Protein AF-A0A168NVK3-F1 (afdb_monomer)

InterPro domains:
  IPR006439 HAD hydrolase, subfamily IA [TIGR01509] (11-101)
  IPR006439 HAD hydrolase, subfamily IA [TIGR01549] (16-95)
  IPR023214 HAD superfamily [G3DSA:3.40.50.1000] (1-134)
  IPR025238 Protein of unknown function DUF4184 [PF13803] (146-279)
  IPR036412 HAD-like superfamily [SSF56784] (7-131)
  IPR041492 Haloacid dehalogenase-like hydrolase [PF13419] (4-101)
  IPR050155 HAD-like hydrolase superfamily [PTHR43434] (10-131)

Sequence (283 aa):
MVTMPQEIMNLLKELTLLHIKMVIITNKSRKCLDICLKNLGITDFFITTIAGDEVTQPKPDPEGIYKAIQMMNLRSDEVVFVGDSNADITAGKSANILTVGAHWFGTVQNTEFSIEPDHIFTRTEELKSFINICIYPCEKGWIDIPFTFAHPLYAAPLKLLKPKYVSLTGIILGSMAPDFEYFMALEPYQIMGHTTKGLFIQAIPLSLLLAYIFHRLIKVPLTHNLPPLFNMDKKSNGIIQDWNLSTVRSWIIFIVSVMIGFYSHVLLDGFTHKSGYVSRFFL

Organism: NCBI:txid494026

Nearest PDB structures (foldseek):
  3e58-assembly1_B  TM=9.008E-01  e=2.729E-06  Streptococcus thermophilus LMG 18311
  3d6j-assembly1_A  TM=8.999E-01  e=5.553E-06  Bacteroides fragilis NCTC 9343
  2hsz-assembly2_B  TM=8.874E-01  e=6.194E-06  Histophilus somni 129PT
  3kbb-assembly1_A  TM=8.256E-01  e=5.553E-06  Thermotoga maritima MSB8
  4ex7-assembly1_A  TM=8.462E-01  e=1.833E-04  Streptomyces sp. CM020

Solvent-accessible surface area (backb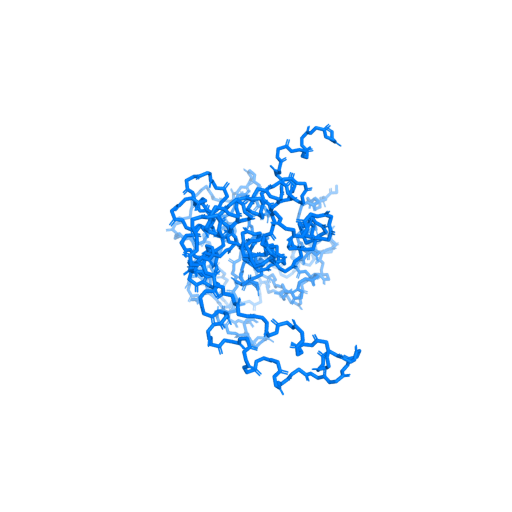one atoms only — not comparable to full-atom values): 15933 Å² total; per-residue (Å²): 130,80,71,70,59,66,70,58,57,50,48,55,52,50,41,49,74,70,70,51,88,38,69,49,77,44,72,49,43,55,72,59,49,53,53,51,32,62,66,54,71,52,55,89,66,37,84,47,74,44,33,24,77,78,43,97,49,44,65,43,42,31,56,59,56,53,52,52,35,62,76,67,72,58,55,49,90,79,43,75,42,79,34,48,42,58,38,44,39,47,11,23,54,72,58,64,29,50,24,33,35,48,46,61,50,99,80,47,84,44,97,68,60,92,57,82,45,81,40,77,30,59,42,71,68,52,52,52,54,48,50,50,41,69,79,30,77,57,47,86,52,54,74,77,51,72,64,52,75,56,43,27,65,75,52,50,59,54,34,75,77,39,60,92,69,38,32,63,70,22,22,39,36,15,20,31,33,39,64,46,47,35,72,74,66,75,37,79,67,82,91,38,37,87,38,79,64,19,41,66,72,44,27,50,56,49,34,52,52,50,50,49,46,39,69,75,64,44,47,66,60,48,50,76,68,47,63,69,62,94,51,42,43,66,56,40,63,75,63,72,58,85,88,70,75,86,43,74,65,46,44,51,29,31,52,55,17,22,52,51,14,33,52,51,28,56,52,49,49,27,70,72,39,88,85,20,83,55,49,68,76,78,108

Radius of gyration: 28.81 Å; Cα contacts (8 Å, |Δi|>4): 356; chains: 1; bounding box: 64×37×80 Å

Structure (mmCIF, N/CA/C/O backbone):
data_AF-A0A168NVK3-F1
#
_entry.id   AF-A0A168NVK3-F1
#
loop_
_atom_site.group_PDB
_atom_site.id
_atom_site.type_symbol
_atom_site.label_atom_id
_atom_site.label_alt_id
_atom_site.label_comp_id
_atom_site.label_asym_id
_atom_site.label_entity_id
_atom_site.label_seq_id
_atom_site.pdbx_PDB_ins_code
_atom_site.Cartn_x
_atom_site.Cartn_y
_atom_site.Cartn_z
_atom_site.occupancy
_atom_site.B_iso_or_equiv
_atom_site.auth_seq_id
_atom_site.auth_comp_id
_atom_site.auth_asym_id
_atom_site.auth_atom_id
_atom_site.pdbx_PDB_model_num
ATOM 1 N N . MET A 1 1 ? 30.483 -15.666 -17.042 1.00 51.41 1 MET A N 1
ATOM 2 C CA . MET A 1 1 ? 29.038 -15.780 -17.336 1.00 51.41 1 MET A CA 1
ATOM 3 C C . MET A 1 1 ? 28.376 -14.593 -16.659 1.00 51.41 1 MET A C 1
ATOM 5 O O . MET A 1 1 ? 28.629 -14.407 -15.478 1.00 51.41 1 MET A O 1
ATOM 9 N N . VAL A 1 2 ? 27.676 -13.724 -17.393 1.00 59.69 2 VAL A N 1
ATOM 10 C CA . VAL A 1 2 ? 26.993 -12.571 -16.780 1.00 59.69 2 VAL A CA 1
ATOM 11 C C . VAL A 1 2 ? 25.797 -13.124 -16.014 1.00 59.69 2 VAL A C 1
ATOM 13 O O . VAL A 1 2 ? 24.863 -13.630 -16.626 1.00 59.69 2 VAL A O 1
ATOM 16 N N . THR A 1 3 ? 25.866 -13.109 -14.689 1.00 69.38 3 THR A N 1
ATOM 17 C CA . THR A 1 3 ? 24.793 -13.584 -13.813 1.00 69.38 3 THR A CA 1
ATOM 18 C C . THR A 1 3 ? 23.936 -12.406 -13.378 1.00 69.38 3 THR A C 1
ATOM 20 O O . THR A 1 3 ? 24.470 -11.373 -12.971 1.00 69.38 3 THR A O 1
ATOM 23 N N . MET A 1 4 ? 22.614 -12.554 -13.454 1.00 80.38 4 MET A N 1
ATOM 24 C CA . MET A 1 4 ? 21.685 -11.539 -12.963 1.00 80.38 4 MET A CA 1
ATOM 25 C C . MET A 1 4 ? 21.840 -11.382 -11.441 1.00 80.38 4 MET A C 1
ATOM 27 O O . MET A 1 4 ? 21.899 -12.400 -10.744 1.00 80.38 4 MET A O 1
ATOM 31 N N . PRO A 1 5 ? 21.887 -10.150 -10.899 1.00 85.06 5 PRO A N 1
ATOM 32 C CA . PRO A 1 5 ? 21.839 -9.944 -9.459 1.00 85.06 5 PRO A CA 1
ATOM 33 C C . PRO A 1 5 ? 20.589 -10.598 -8.861 1.00 85.06 5 PRO A C 1
ATOM 35 O O . PRO A 1 5 ? 19.484 -10.447 -9.391 1.00 85.06 5 PRO A O 1
ATOM 38 N N . GLN A 1 6 ? 20.757 -11.307 -7.743 1.00 87.25 6 GLN A N 1
ATOM 39 C CA . GLN A 1 6 ? 19.670 -12.050 -7.098 1.00 87.25 6 GLN A CA 1
ATOM 40 C C . GLN A 1 6 ? 18.490 -11.143 -6.717 1.00 87.25 6 GLN A C 1
ATOM 42 O O . GLN A 1 6 ? 17.335 -11.548 -6.815 1.00 87.25 6 GLN A O 1
ATOM 47 N N . GLU A 1 7 ? 18.776 -9.900 -6.337 1.00 89.12 7 GLU A N 1
ATOM 48 C CA . GLU A 1 7 ? 17.776 -8.893 -5.975 1.00 89.12 7 GLU A CA 1
ATOM 49 C C . GLU A 1 7 ? 16.823 -8.568 -7.135 1.00 89.12 7 GLU A C 1
ATOM 51 O O . GLU A 1 7 ? 15.618 -8.446 -6.921 1.00 89.12 7 GLU A O 1
ATOM 56 N N . ILE A 1 8 ? 17.330 -8.511 -8.373 1.00 91.38 8 ILE A N 1
ATOM 57 C CA . ILE A 1 8 ? 16.511 -8.275 -9.574 1.00 91.38 8 ILE A CA 1
ATOM 58 C C . ILE A 1 8 ? 15.654 -9.496 -9.885 1.00 91.38 8 ILE A C 1
ATOM 60 O O . ILE A 1 8 ? 14.469 -9.359 -10.175 1.00 91.38 8 ILE A O 1
ATOM 64 N N . MET A 1 9 ? 16.218 -10.701 -9.770 1.00 91.69 9 MET A N 1
ATOM 65 C CA . MET A 1 9 ? 15.446 -11.934 -9.952 1.00 91.69 9 MET A CA 1
ATOM 66 C C . MET A 1 9 ? 14.300 -12.045 -8.944 1.00 91.69 9 MET A C 1
ATOM 68 O O . MET A 1 9 ? 13.201 -12.461 -9.307 1.00 91.69 9 MET A O 1
ATOM 72 N N . ASN A 1 10 ? 14.545 -11.678 -7.685 1.00 92.44 10 ASN A N 1
ATOM 73 C CA . ASN A 1 10 ? 13.515 -11.678 -6.649 1.00 92.44 10 ASN A CA 1
ATOM 74 C C . ASN A 1 10 ? 12.433 -10.636 -6.954 1.00 92.44 10 ASN A C 1
ATOM 76 O O . ASN A 1 10 ? 11.252 -10.968 -6.903 1.00 92.44 10 ASN A O 1
ATOM 80 N N . LEU A 1 11 ? 12.828 -9.422 -7.356 1.00 92.81 11 LEU A N 1
ATOM 81 C CA . LEU A 1 11 ? 11.896 -8.381 -7.786 1.00 92.81 11 LEU A CA 1
ATOM 82 C C . LEU A 1 11 ? 10.981 -8.874 -8.918 1.00 92.81 11 LEU A C 1
ATOM 84 O O . LEU A 1 11 ? 9.766 -8.816 -8.776 1.00 92.81 11 LEU A O 1
ATOM 88 N N . LEU A 1 12 ? 11.535 -9.419 -10.005 1.00 94.75 12 LEU A N 1
ATOM 89 C CA . LEU A 1 12 ? 10.739 -9.907 -11.141 1.00 94.75 12 LEU A CA 1
ATOM 90 C C . LEU A 1 12 ? 9.746 -11.007 -10.733 1.00 94.75 12 LEU A C 1
ATOM 92 O O . LEU A 1 12 ? 8.586 -10.988 -11.152 1.00 94.75 12 LEU A O 1
ATOM 96 N N . LYS A 1 13 ? 10.169 -11.948 -9.879 1.00 93.81 13 LYS A N 1
ATOM 97 C CA . LYS A 1 13 ? 9.287 -13.002 -9.350 1.00 93.81 13 LYS A CA 1
ATOM 98 C C . LYS A 1 13 ? 8.139 -12.429 -8.529 1.00 93.81 13 LYS A C 1
ATOM 100 O O . LYS A 1 13 ? 7.001 -12.840 -8.718 1.00 93.81 13 LYS A O 1
ATOM 105 N N . GLU A 1 14 ? 8.422 -11.485 -7.642 1.00 91.12 14 GLU A N 1
ATOM 106 C CA . GLU A 1 14 ? 7.404 -10.857 -6.799 1.00 91.12 14 GLU A CA 1
ATOM 107 C C . GLU A 1 14 ? 6.397 -10.053 -7.626 1.00 91.12 14 GLU A C 1
ATOM 109 O O . GLU A 1 14 ? 5.194 -10.227 -7.448 1.00 91.12 14 GLU A O 1
ATOM 114 N N . LEU A 1 15 ? 6.858 -9.252 -8.593 1.00 93.50 15 LEU A N 1
ATOM 115 C CA . LEU A 1 15 ? 5.964 -8.515 -9.496 1.00 93.50 15 LEU A CA 1
ATOM 116 C C . LEU A 1 15 ? 5.055 -9.463 -10.296 1.00 93.50 15 LEU A C 1
ATOM 118 O O . LEU A 1 15 ? 3.879 -9.170 -10.505 1.00 93.50 15 LEU A O 1
ATOM 122 N N . THR A 1 16 ? 5.574 -10.633 -10.676 1.00 92.69 16 THR A N 1
ATOM 123 C CA . THR A 1 16 ? 4.788 -11.683 -11.343 1.00 92.69 16 THR A CA 1
ATOM 124 C C . THR A 1 16 ? 3.728 -12.278 -10.420 1.00 92.69 16 THR A C 1
ATOM 126 O O . THR A 1 16 ? 2.587 -12.458 -10.838 1.00 92.69 16 THR A O 1
ATOM 129 N N . LEU A 1 17 ? 4.069 -12.552 -9.155 1.00 92.19 17 LEU A N 1
ATOM 130 C CA . LEU A 1 17 ? 3.114 -13.039 -8.150 1.00 92.19 17 LEU A CA 1
ATOM 131 C C . LEU A 1 17 ? 2.000 -12.017 -7.872 1.00 92.19 17 LEU A C 1
ATOM 133 O O . LEU A 1 17 ? 0.856 -12.401 -7.633 1.00 92.19 17 LEU A O 1
ATOM 137 N N . LEU A 1 18 ? 2.314 -10.724 -7.970 1.00 89.00 18 LEU A N 1
ATOM 138 C CA . LEU A 1 18 ? 1.352 -9.622 -7.887 1.00 89.00 18 LEU A CA 1
ATOM 139 C C . LEU A 1 18 ? 0.551 -9.406 -9.185 1.00 89.00 18 LEU A C 1
ATOM 141 O O . LEU A 1 18 ? -0.233 -8.466 -9.264 1.00 89.00 18 LEU A O 1
ATOM 145 N N . HIS A 1 19 ? 0.712 -10.271 -10.194 1.00 90.44 19 HIS A N 1
ATOM 146 C CA . HIS A 1 19 ? 0.031 -10.197 -11.493 1.00 90.44 19 HIS A CA 1
ATOM 147 C C . HIS A 1 19 ? 0.284 -8.884 -12.256 1.00 90.44 19 HIS A C 1
ATOM 149 O O . HIS A 1 19 ? -0.534 -8.452 -13.073 1.00 90.44 19 HIS A O 1
ATOM 155 N N . ILE A 1 20 ? 1.436 -8.251 -12.020 1.00 92.81 20 ILE A N 1
ATOM 156 C CA . ILE A 1 20 ? 1.823 -7.015 -12.698 1.00 92.81 20 ILE A CA 1
ATOM 157 C C . ILE A 1 20 ? 2.361 -7.353 -14.083 1.00 92.81 20 ILE A C 1
ATOM 159 O O . ILE A 1 20 ? 3.279 -8.158 -14.250 1.00 92.81 20 ILE A O 1
ATOM 163 N N . LYS A 1 21 ? 1.799 -6.693 -15.094 1.00 93.25 21 LYS A N 1
ATOM 164 C CA . LYS A 1 21 ? 2.227 -6.831 -16.484 1.00 93.25 21 LYS A CA 1
ATOM 165 C C . LYS A 1 21 ? 3.550 -6.098 -16.697 1.00 93.25 21 LYS A C 1
ATOM 167 O O . LYS A 1 21 ? 3.597 -4.876 -16.607 1.00 93.25 21 LYS A O 1
ATOM 172 N N . MET A 1 22 ? 4.615 -6.836 -17.002 1.00 95.62 22 MET A N 1
ATOM 173 C CA . MET A 1 22 ? 5.942 -6.263 -17.246 1.00 95.62 22 MET A CA 1
ATOM 174 C C . MET A 1 22 ? 6.268 -6.229 -18.742 1.00 95.62 22 MET A C 1
ATOM 176 O O . MET A 1 22 ? 6.045 -7.206 -19.461 1.00 95.62 22 MET A O 1
ATOM 180 N N . VAL A 1 23 ? 6.833 -5.107 -19.198 1.00 95.88 23 VAL A N 1
ATOM 181 C CA . VAL A 1 23 ? 7.254 -4.874 -20.588 1.00 95.88 23 VAL A CA 1
ATOM 182 C C . VAL A 1 23 ? 8.632 -4.227 -20.612 1.00 95.88 23 VAL A C 1
ATOM 184 O O . VAL A 1 23 ? 8.903 -3.314 -19.836 1.00 95.88 23 VAL A O 1
ATOM 187 N N . ILE A 1 24 ? 9.500 -4.673 -21.524 1.00 96.88 24 ILE A N 1
ATOM 188 C CA . ILE A 1 24 ? 10.789 -4.011 -21.776 1.00 96.88 24 ILE A CA 1
ATOM 189 C C . ILE A 1 24 ? 10.647 -3.051 -22.945 1.00 96.88 24 ILE A C 1
ATOM 191 O O . ILE A 1 24 ? 10.204 -3.452 -24.016 1.00 96.88 24 ILE A O 1
ATOM 195 N N . ILE A 1 25 ? 11.122 -1.819 -22.768 1.00 96.62 25 ILE A N 1
ATOM 196 C CA . ILE A 1 25 ? 11.297 -0.844 -23.848 1.00 96.62 25 ILE A CA 1
ATOM 197 C C . ILE A 1 25 ? 12.759 -0.395 -23.842 1.00 96.62 25 ILE A C 1
ATOM 199 O O . ILE A 1 25 ? 13.242 0.175 -22.860 1.00 96.62 25 ILE A O 1
ATOM 203 N N . THR A 1 26 ? 13.498 -0.651 -24.921 1.00 95.81 26 THR A N 1
ATOM 204 C CA . THR A 1 26 ? 14.946 -0.395 -24.999 1.00 95.81 26 THR A CA 1
ATOM 205 C C . THR A 1 26 ? 15.353 0.237 -26.327 1.00 95.81 26 THR A C 1
ATOM 207 O O . THR A 1 26 ? 14.722 -0.011 -27.342 1.00 95.81 26 THR A O 1
ATOM 210 N N . ASN A 1 27 ? 16.451 1.003 -26.334 1.00 95.75 27 ASN A N 1
ATOM 211 C CA . ASN A 1 27 ? 17.072 1.505 -27.569 1.00 95.75 27 ASN A CA 1
ATOM 212 C C . ASN A 1 27 ? 18.041 0.486 -28.204 1.00 95.75 27 ASN A C 1
ATOM 214 O O . ASN A 1 27 ? 18.639 0.758 -29.242 1.00 95.75 27 ASN A O 1
ATOM 218 N N . LYS A 1 28 ? 18.241 -0.683 -27.580 1.00 94.56 28 LYS A N 1
ATOM 219 C CA . LYS A 1 28 ? 19.035 -1.775 -28.163 1.00 94.56 28 LYS A CA 1
ATOM 220 C C . LYS A 1 28 ? 18.282 -2.415 -29.329 1.00 94.56 28 LYS A C 1
ATOM 222 O O . LYS A 1 28 ? 17.058 -2.468 -29.304 1.00 94.56 28 LYS A O 1
ATOM 227 N N . SER A 1 29 ? 19.017 -2.958 -30.300 1.00 96.75 29 SER A N 1
ATOM 228 C CA . SER A 1 29 ? 18.419 -3.739 -31.389 1.00 96.75 29 SER A CA 1
ATOM 229 C C . SER A 1 29 ? 17.776 -5.029 -30.880 1.00 96.75 29 SER A C 1
ATOM 231 O O . SER A 1 29 ? 18.250 -5.613 -29.895 1.00 96.75 29 SER A O 1
ATOM 233 N N . ARG A 1 30 ? 16.758 -5.525 -31.592 1.00 96.88 30 ARG A N 1
ATOM 234 C CA . ARG A 1 30 ? 16.048 -6.782 -31.304 1.00 96.88 30 ARG A CA 1
ATOM 235 C C . ARG A 1 30 ? 17.019 -7.933 -31.062 1.00 96.88 30 ARG A C 1
ATOM 237 O O . ARG A 1 30 ? 16.970 -8.593 -30.029 1.00 96.88 30 ARG A O 1
ATOM 244 N N . LYS A 1 31 ? 18.008 -8.086 -31.947 1.00 96.56 31 LYS A N 1
ATOM 245 C CA . LYS A 1 31 ? 19.048 -9.120 -31.824 1.00 96.56 31 LYS A CA 1
ATOM 246 C C . LYS A 1 31 ? 19.827 -9.029 -30.506 1.00 96.56 31 LYS A C 1
ATOM 248 O O . LYS A 1 31 ? 20.122 -10.054 -29.898 1.00 96.56 31 LYS A O 1
ATOM 253 N N . CYS A 1 32 ? 20.206 -7.823 -30.081 1.00 95.75 32 CYS A N 1
ATOM 254 C CA . CYS A 1 32 ? 20.961 -7.622 -28.843 1.00 95.75 32 CYS A CA 1
ATOM 255 C C . CYS A 1 32 ? 20.094 -7.919 -27.614 1.00 95.75 32 CYS A C 1
ATOM 257 O O . CYS A 1 32 ? 20.539 -8.605 -26.692 1.00 95.75 32 CYS A O 1
ATOM 259 N N . LEU A 1 33 ? 18.844 -7.455 -27.635 1.00 95.88 33 LEU A N 1
ATOM 260 C CA . LEU A 1 33 ? 17.871 -7.709 -26.581 1.00 95.88 33 LEU A CA 1
ATOM 261 C C . LEU A 1 33 ? 17.629 -9.212 -26.383 1.00 95.88 33 LEU A C 1
ATOM 263 O O . LEU A 1 33 ? 17.761 -9.697 -25.261 1.00 95.88 33 LEU A O 1
ATOM 267 N N . ASP A 1 34 ? 17.365 -9.958 -27.456 1.00 94.75 34 ASP A N 1
ATOM 268 C CA . ASP A 1 34 ? 17.067 -11.393 -27.378 1.00 94.75 34 ASP A CA 1
ATOM 269 C C . ASP A 1 34 ? 18.253 -12.195 -26.817 1.00 94.75 34 ASP A C 1
ATOM 271 O O . ASP A 1 34 ? 18.079 -13.089 -25.986 1.00 94.75 34 ASP A O 1
ATOM 275 N N . ILE A 1 35 ? 19.483 -11.842 -27.214 1.00 94.25 35 ILE A N 1
ATOM 276 C CA . ILE A 1 35 ? 20.704 -12.448 -26.663 1.00 94.25 35 ILE A CA 1
ATOM 277 C C . ILE A 1 35 ? 20.810 -12.167 -25.159 1.00 94.25 35 ILE A C 1
ATOM 279 O O . ILE A 1 35 ? 21.111 -13.081 -24.388 1.00 94.25 35 ILE A O 1
ATOM 283 N N . CYS A 1 36 ? 20.561 -10.927 -24.725 1.00 92.44 36 CYS A N 1
ATOM 284 C CA . CYS A 1 36 ? 20.583 -10.566 -23.309 1.00 92.44 36 CYS A CA 1
ATOM 285 C C . CYS A 1 36 ? 19.534 -11.347 -22.509 1.00 92.44 36 CYS A C 1
ATOM 287 O O . CYS A 1 36 ? 19.881 -11.957 -21.501 1.00 92.44 36 CYS A O 1
ATOM 289 N N . LEU A 1 37 ? 18.280 -11.377 -22.964 1.00 93.19 37 LEU A N 1
ATOM 290 C CA . LEU A 1 37 ? 17.186 -12.047 -22.254 1.00 93.19 37 LEU A CA 1
ATOM 291 C C . LEU A 1 37 ? 17.399 -13.554 -22.147 1.00 93.19 37 LEU A C 1
ATOM 293 O O . LEU A 1 37 ? 17.191 -14.130 -21.077 1.00 93.19 37 LEU A O 1
ATOM 297 N N . LYS A 1 38 ? 17.881 -14.182 -23.225 1.00 91.19 38 LYS A N 1
ATOM 298 C CA . LYS A 1 38 ? 18.198 -15.611 -23.242 1.00 91.19 38 LYS A CA 1
ATOM 299 C C . LYS A 1 38 ? 19.340 -15.953 -22.290 1.00 91.19 38 LYS A C 1
ATOM 301 O O . LYS A 1 38 ? 19.238 -16.926 -21.552 1.00 91.19 38 LYS A O 1
ATOM 306 N N . ASN A 1 39 ? 20.407 -15.155 -22.283 1.00 92.25 39 ASN A N 1
ATOM 307 C CA . ASN A 1 39 ? 21.558 -15.398 -21.412 1.00 92.25 39 ASN A CA 1
ATOM 308 C C . ASN A 1 39 ? 21.256 -15.126 -19.933 1.00 92.25 39 ASN A C 1
ATOM 310 O O . ASN A 1 39 ? 21.855 -15.761 -19.071 1.00 92.25 39 ASN A O 1
ATOM 314 N N . LEU A 1 40 ? 20.348 -14.190 -19.642 1.00 90.81 40 LEU A N 1
ATOM 315 C CA . LEU A 1 40 ? 19.923 -13.868 -18.278 1.00 90.81 40 LEU A CA 1
ATOM 316 C C . LEU A 1 40 ? 18.802 -14.784 -17.768 1.00 90.81 40 LEU A C 1
ATOM 318 O O . LEU A 1 40 ? 18.589 -14.849 -16.561 1.00 90.81 40 LEU A O 1
ATOM 322 N N . GLY A 1 41 ? 18.099 -15.495 -18.656 1.00 91.69 41 GLY A N 1
ATOM 323 C CA . GLY A 1 41 ? 17.017 -16.410 -18.284 1.00 91.69 41 GLY A CA 1
ATOM 324 C C . GLY A 1 41 ? 15.767 -15.703 -17.754 1.00 91.69 41 GLY A C 1
ATOM 325 O O . GLY A 1 41 ? 15.083 -16.247 -16.894 1.00 91.69 41 GLY A O 1
ATOM 326 N N . ILE A 1 42 ? 15.483 -14.486 -18.236 1.00 93.62 42 ILE A N 1
ATOM 327 C CA . ILE A 1 42 ? 14.378 -13.641 -17.737 1.00 93.62 42 ILE A CA 1
ATOM 328 C C . ILE A 1 42 ? 13.282 -13.369 -18.774 1.00 93.62 42 ILE A C 1
ATOM 330 O O . ILE A 1 42 ? 12.410 -12.539 -18.539 1.00 93.62 42 ILE A O 1
ATOM 334 N N . THR A 1 43 ? 13.329 -14.042 -19.925 1.00 92.69 43 THR A N 1
ATOM 335 C CA . THR A 1 43 ? 12.389 -13.804 -21.038 1.00 92.69 43 THR A CA 1
ATOM 336 C C . THR A 1 43 ? 10.935 -13.972 -20.592 1.00 92.69 43 THR A C 1
ATOM 338 O O . THR A 1 43 ? 10.102 -13.128 -20.903 1.00 92.69 43 THR A O 1
ATOM 341 N N . ASP A 1 44 ? 10.659 -14.998 -19.785 1.00 92.75 44 ASP A N 1
ATOM 342 C CA . ASP A 1 44 ? 9.300 -15.392 -19.393 1.00 92.75 44 ASP A CA 1
ATOM 343 C C . ASP A 1 44 ? 8.623 -14.423 -18.409 1.00 92.75 44 ASP A C 1
ATOM 345 O O . ASP A 1 44 ? 7.422 -14.526 -18.173 1.00 92.75 44 ASP A O 1
ATOM 349 N N . PHE A 1 45 ? 9.366 -13.471 -17.835 1.00 95.06 45 PHE A N 1
ATOM 350 C CA . PHE A 1 45 ? 8.787 -12.439 -16.970 1.00 95.06 45 PHE A CA 1
ATOM 351 C C . PHE A 1 45 ? 8.082 -11.335 -17.767 1.00 95.06 45 PHE A C 1
ATOM 353 O O . PHE A 1 45 ? 7.211 -10.654 -17.232 1.00 95.06 45 PHE A O 1
ATOM 360 N N . PHE A 1 46 ? 8.448 -11.126 -19.033 1.00 95.69 46 PHE A N 1
ATOM 361 C CA . PHE A 1 46 ? 7.958 -9.998 -19.820 1.00 95.69 46 PHE A CA 1
ATOM 362 C C . PHE A 1 46 ? 6.900 -10.452 -20.819 1.00 95.69 46 PHE A C 1
ATOM 364 O O . PHE A 1 46 ? 7.153 -11.296 -21.672 1.00 95.69 46 PHE A O 1
ATOM 371 N N . ILE A 1 47 ? 5.718 -9.840 -20.749 1.00 93.75 47 ILE A N 1
ATOM 372 C CA . ILE A 1 47 ? 4.593 -10.161 -21.643 1.00 93.75 47 ILE A CA 1
ATOM 373 C C . ILE A 1 47 ? 4.916 -9.764 -23.081 1.00 93.75 47 ILE A C 1
ATOM 375 O O . ILE A 1 47 ? 4.512 -10.429 -24.032 1.00 93.75 47 ILE A O 1
ATOM 379 N N . THR A 1 48 ? 5.632 -8.655 -23.241 1.00 92.44 48 THR A N 1
ATOM 380 C CA . THR A 1 48 ? 6.142 -8.207 -24.529 1.00 92.44 48 THR A CA 1
ATOM 381 C C . THR A 1 48 ? 7.404 -7.376 -24.334 1.00 92.44 48 THR A C 1
ATOM 383 O O . THR A 1 48 ? 7.732 -6.942 -23.226 1.00 92.44 48 THR A O 1
ATOM 386 N N . THR A 1 49 ? 8.137 -7.165 -25.420 1.00 96.12 49 THR A N 1
ATOM 387 C CA . THR A 1 49 ? 9.343 -6.343 -25.440 1.00 96.12 49 THR A CA 1
ATOM 388 C C . THR A 1 49 ? 9.390 -5.530 -26.728 1.00 96.12 49 THR A C 1
ATOM 390 O O . THR A 1 49 ? 9.006 -6.036 -27.779 1.00 96.12 49 THR A O 1
ATOM 393 N N . ILE A 1 50 ? 9.867 -4.291 -26.650 1.00 96.19 50 ILE A N 1
ATOM 394 C CA . ILE A 1 50 ? 9.979 -3.353 -27.770 1.00 96.19 50 ILE A CA 1
ATOM 395 C C . ILE A 1 50 ? 11.439 -2.909 -27.865 1.00 96.19 50 ILE A C 1
ATOM 397 O O . ILE A 1 50 ? 11.988 -2.313 -26.930 1.00 96.19 50 ILE A O 1
ATOM 401 N N . ALA A 1 51 ? 12.070 -3.240 -28.984 1.00 96.69 51 ALA A N 1
ATOM 402 C CA . ALA A 1 51 ? 13.445 -2.895 -29.301 1.00 96.69 51 ALA A CA 1
ATOM 403 C C . ALA A 1 51 ? 13.539 -1.571 -30.075 1.00 96.69 51 ALA A C 1
ATOM 405 O O . ALA A 1 51 ? 12.570 -1.089 -30.663 1.00 96.69 51 ALA A O 1
ATOM 406 N N . GLY A 1 52 ? 14.734 -0.981 -30.087 1.00 93.75 52 GLY A N 1
ATOM 407 C CA . GLY A 1 52 ? 14.966 0.343 -30.666 1.00 93.75 52 GLY A CA 1
ATOM 408 C C . GLY A 1 52 ? 14.847 0.373 -32.189 1.00 93.75 52 GLY A C 1
ATOM 409 O O . GLY A 1 52 ? 14.550 1.416 -32.752 1.00 93.75 52 GLY A O 1
ATOM 410 N N . ASP A 1 53 ? 15.050 -0.767 -32.848 1.00 94.81 53 ASP A N 1
ATOM 411 C CA . ASP A 1 53 ? 14.896 -0.961 -34.294 1.00 94.81 53 ASP A CA 1
ATOM 412 C C . ASP A 1 53 ? 13.467 -1.359 -34.713 1.00 94.81 53 ASP A C 1
ATOM 414 O O . ASP A 1 53 ? 13.208 -1.569 -35.896 1.00 94.81 53 ASP A O 1
ATOM 418 N N . GLU A 1 54 ? 12.526 -1.430 -33.766 1.00 93.38 54 GLU A N 1
ATOM 419 C CA . GLU A 1 54 ? 11.098 -1.705 -34.007 1.00 93.38 54 GLU A CA 1
ATOM 420 C C . GLU A 1 54 ? 10.218 -0.448 -33.881 1.00 93.38 54 GLU A C 1
ATOM 422 O O . GLU A 1 54 ? 8.986 -0.502 -34.004 1.00 93.38 54 GLU A O 1
ATOM 427 N N . VAL A 1 55 ? 10.845 0.698 -33.616 1.00 94.81 55 VAL A N 1
ATOM 428 C CA . VAL A 1 55 ? 10.212 2.014 -33.502 1.00 94.81 55 VAL A CA 1
ATOM 429 C C . VAL A 1 55 ? 10.807 2.975 -34.519 1.00 94.81 55 VAL A C 1
ATOM 431 O O . VAL A 1 55 ? 11.964 2.845 -34.912 1.00 94.81 55 VAL A O 1
ATOM 434 N N . THR A 1 56 ? 9.998 3.933 -34.965 1.00 95.88 56 THR A N 1
ATOM 435 C CA . THR A 1 56 ? 10.470 4.987 -35.871 1.00 95.88 56 THR A CA 1
ATOM 436 C C . THR A 1 56 ? 11.305 5.997 -35.093 1.00 95.88 56 THR A C 1
ATOM 438 O O . THR A 1 56 ? 12.352 6.428 -35.570 1.00 95.88 56 THR A O 1
ATOM 441 N N . GLN A 1 57 ? 10.858 6.331 -33.882 1.00 95.44 57 GLN A N 1
ATOM 442 C CA . GLN A 1 57 ? 11.523 7.224 -32.950 1.00 95.44 57 GLN A CA 1
ATOM 443 C C . GLN A 1 57 ? 11.841 6.474 -31.644 1.00 95.44 57 GLN A C 1
ATOM 445 O O . GLN A 1 57 ? 10.936 6.132 -30.879 1.00 95.44 57 GLN A O 1
ATOM 450 N N . PRO A 1 58 ? 13.120 6.165 -31.370 1.00 95.12 58 PRO A N 1
ATOM 451 C CA . PRO A 1 58 ? 13.524 5.566 -30.103 1.00 95.12 58 PRO A CA 1
ATOM 452 C C . PRO A 1 58 ? 13.474 6.583 -28.953 1.00 95.12 58 PRO A C 1
ATOM 454 O O . PRO A 1 58 ? 13.384 7.795 -29.168 1.00 95.12 58 PRO A O 1
ATOM 457 N N . LYS A 1 59 ? 13.607 6.098 -27.707 1.00 95.75 59 LYS A N 1
ATOM 458 C CA . LYS A 1 59 ? 13.675 6.969 -26.519 1.00 95.75 59 LYS A CA 1
ATOM 459 C C . LYS A 1 59 ? 14.772 8.023 -26.731 1.00 95.75 59 LYS A C 1
ATOM 461 O O . LYS A 1 59 ? 15.874 7.641 -27.144 1.00 95.75 59 LYS A O 1
ATOM 466 N N . PRO A 1 60 ? 14.526 9.315 -26.450 1.00 94.56 60 PRO A N 1
ATOM 467 C CA . PRO A 1 60 ? 13.524 9.862 -25.526 1.00 94.56 60 PRO A CA 1
ATOM 468 C C . PRO A 1 60 ? 12.090 10.013 -26.058 1.00 94.56 60 PRO A C 1
ATOM 470 O O . PRO A 1 60 ? 11.240 10.498 -25.319 1.00 94.56 60 PRO A O 1
ATOM 473 N N . ASP A 1 61 ? 11.799 9.627 -27.300 1.00 97.00 61 ASP A N 1
ATOM 474 C CA . ASP A 1 61 ? 10.430 9.668 -27.818 1.00 97.00 61 ASP A CA 1
ATOM 475 C C . ASP A 1 61 ? 9.515 8.626 -27.121 1.00 97.00 61 ASP A C 1
ATOM 477 O O . ASP A 1 61 ? 9.963 7.506 -26.834 1.00 97.00 61 ASP A O 1
ATOM 481 N N . PRO A 1 62 ? 8.243 8.964 -26.818 1.00 96.44 62 PRO A N 1
ATOM 482 C CA . PRO A 1 62 ? 7.295 8.057 -26.170 1.00 96.44 62 PRO A CA 1
ATOM 483 C C . PRO A 1 62 ? 6.708 6.962 -27.085 1.00 96.44 62 PRO A C 1
ATOM 485 O O . PRO A 1 62 ? 5.911 6.161 -26.592 1.00 96.44 62 PRO A O 1
ATOM 488 N N . GLU A 1 63 ? 7.069 6.868 -28.375 1.00 96.44 63 GLU A N 1
ATOM 489 C CA . GLU A 1 63 ? 6.494 5.903 -29.336 1.00 96.44 63 GLU A CA 1
ATOM 490 C C . GLU A 1 63 ? 6.438 4.469 -28.784 1.00 96.44 63 GLU A C 1
ATOM 492 O O . GLU A 1 63 ? 5.401 3.803 -28.862 1.00 96.44 63 GLU A O 1
ATOM 497 N N . GLY A 1 64 ? 7.535 3.990 -28.188 1.00 95.50 64 GLY A N 1
ATOM 498 C CA . GLY A 1 64 ? 7.591 2.650 -27.599 1.00 95.50 64 GLY A CA 1
ATOM 499 C C . GLY A 1 64 ? 6.595 2.459 -26.449 1.00 95.50 64 GLY A C 1
ATOM 500 O O . GLY A 1 64 ? 5.975 1.403 -26.334 1.00 95.50 64 GLY A O 1
ATOM 501 N N . ILE A 1 65 ? 6.390 3.491 -25.627 1.00 96.12 65 ILE A N 1
ATOM 502 C CA . ILE A 1 65 ? 5.440 3.466 -24.507 1.00 96.12 65 ILE A CA 1
ATOM 503 C C . ILE A 1 65 ? 4.009 3.410 -25.042 1.00 96.12 65 ILE A C 1
ATOM 505 O O . ILE A 1 65 ? 3.234 2.557 -24.612 1.00 96.12 65 ILE A O 1
ATOM 509 N N . TYR A 1 66 ? 3.665 4.244 -26.026 1.00 94.81 66 TYR A N 1
ATOM 510 C CA . TYR A 1 66 ? 2.332 4.223 -26.633 1.00 94.81 66 TYR A CA 1
ATOM 511 C C . TYR A 1 66 ? 2.013 2.884 -27.296 1.00 94.81 66 TYR A C 1
ATOM 513 O O . TYR A 1 66 ? 0.914 2.362 -27.106 1.00 94.81 66 TYR A O 1
ATOM 521 N N . LYS A 1 67 ? 2.982 2.280 -27.998 1.00 94.00 67 LYS A N 1
ATOM 522 C CA . LYS A 1 67 ? 2.838 0.923 -28.546 1.00 94.00 67 LYS A CA 1
ATOM 523 C C . LYS A 1 67 ? 2.520 -0.094 -27.449 1.00 94.00 67 LYS A C 1
ATOM 525 O O . LYS A 1 67 ? 1.579 -0.869 -27.602 1.00 94.00 67 LYS A O 1
ATOM 530 N N . ALA A 1 68 ? 3.246 -0.069 -26.330 1.00 94.06 68 ALA A N 1
ATOM 531 C CA . ALA A 1 68 ? 3.001 -0.977 -25.210 1.00 94.06 68 ALA A CA 1
ATOM 532 C C . ALA A 1 68 ? 1.610 -0.775 -24.581 1.00 94.06 68 ALA A C 1
ATOM 534 O O . ALA A 1 68 ? 0.888 -1.750 -24.368 1.00 94.06 68 ALA A O 1
ATOM 535 N N . ILE A 1 69 ? 1.212 0.478 -24.333 1.00 92.75 69 ILE A N 1
ATOM 536 C CA . ILE A 1 69 ? -0.106 0.834 -23.783 1.00 92.75 69 ILE A CA 1
ATOM 537 C C . ILE A 1 69 ? -1.227 0.342 -24.706 1.00 92.75 69 ILE A C 1
ATOM 539 O O . ILE A 1 69 ? -2.166 -0.306 -24.242 1.00 92.75 69 ILE A O 1
ATOM 543 N N . GLN A 1 70 ? -1.102 0.583 -26.014 1.00 91.69 70 GLN A N 1
ATOM 544 C CA . GLN A 1 70 ? -2.087 0.168 -27.010 1.00 91.69 70 GLN A CA 1
ATOM 545 C C . GLN A 1 70 ? -2.183 -1.359 -27.126 1.00 91.69 70 GLN A C 1
ATOM 547 O O . GLN A 1 70 ? -3.286 -1.900 -27.137 1.00 91.69 70 GLN A O 1
ATOM 552 N N . MET A 1 71 ? -1.049 -2.067 -27.175 1.00 89.31 71 MET A N 1
ATOM 553 C CA . MET A 1 71 ? -1.019 -3.536 -27.243 1.00 89.31 71 MET A CA 1
ATOM 554 C C . MET A 1 71 ? -1.677 -4.192 -26.026 1.00 89.31 71 MET A C 1
ATOM 556 O O . MET A 1 71 ? -2.278 -5.257 -26.150 1.00 89.31 71 MET A O 1
ATOM 560 N N . MET A 1 72 ? -1.549 -3.575 -24.850 1.00 88.00 72 MET A N 1
ATOM 561 C CA . MET A 1 72 ? -2.080 -4.110 -23.595 1.00 88.00 72 MET A CA 1
ATOM 562 C C . MET A 1 72 ? -3.459 -3.559 -23.217 1.00 88.00 72 MET A C 1
ATOM 564 O O . MET A 1 72 ? -4.026 -4.030 -22.229 1.00 88.00 72 MET A O 1
ATOM 568 N N . ASN A 1 73 ? -3.991 -2.606 -23.992 1.00 89.44 73 ASN A N 1
ATOM 569 C CA . ASN A 1 73 ? -5.240 -1.893 -23.724 1.00 89.44 73 ASN A CA 1
ATOM 570 C C . ASN A 1 73 ? -5.293 -1.312 -22.295 1.00 89.44 73 ASN A C 1
ATOM 572 O O . ASN A 1 73 ? -6.242 -1.561 -21.552 1.00 89.44 73 ASN A O 1
ATOM 576 N N . LEU A 1 74 ? -4.233 -0.599 -21.903 1.00 89.44 74 LEU A N 1
ATOM 577 C CA . LEU A 1 74 ? -4.092 0.030 -20.582 1.00 89.44 74 LEU A CA 1
ATOM 578 C C . LEU A 1 74 ? -4.373 1.533 -20.643 1.00 89.44 74 LEU A C 1
ATOM 580 O O . LEU A 1 74 ? -4.328 2.145 -21.711 1.00 89.44 74 LEU A O 1
ATOM 584 N N . ARG A 1 75 ? -4.618 2.142 -19.483 1.00 85.81 75 ARG A N 1
ATOM 585 C CA . ARG A 1 75 ? -4.678 3.602 -19.332 1.00 85.81 75 ARG A CA 1
ATOM 586 C C . ARG A 1 75 ? -3.342 4.148 -18.837 1.00 85.81 75 ARG A C 1
ATOM 588 O O . ARG A 1 75 ? -2.618 3.469 -18.119 1.00 85.81 75 ARG A O 1
ATOM 595 N N . SER A 1 76 ? -3.022 5.392 -19.188 1.00 82.75 76 SER A N 1
ATOM 596 C CA . SER A 1 76 ? -1.770 6.047 -18.777 1.00 82.75 76 SER A CA 1
ATOM 597 C C . SER A 1 76 ? -1.557 6.080 -17.257 1.00 82.75 76 SER A C 1
ATOM 599 O O . SER A 1 76 ? -0.423 5.983 -16.802 1.00 82.75 76 SER A O 1
ATOM 601 N N . ASP A 1 77 ? -2.626 6.172 -16.464 1.00 85.00 77 ASP A N 1
ATOM 602 C CA . ASP A 1 77 ? -2.561 6.198 -14.997 1.00 85.00 77 ASP A CA 1
ATOM 60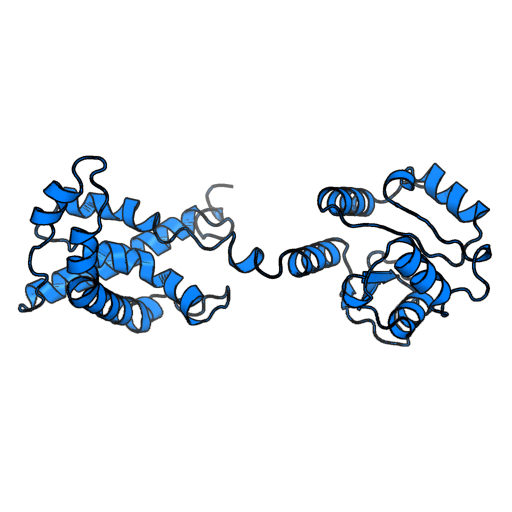3 C C . ASP A 1 77 ? -2.427 4.808 -14.348 1.00 85.00 77 ASP A C 1
ATOM 605 O O . ASP A 1 77 ? -2.244 4.705 -13.139 1.00 85.00 77 ASP A O 1
ATOM 609 N N . GLU A 1 78 ? -2.472 3.739 -15.142 1.00 87.88 78 GLU A N 1
ATOM 610 C CA . GLU A 1 78 ? -2.229 2.356 -14.705 1.00 87.88 78 GLU A CA 1
ATOM 611 C C . GLU A 1 78 ? -0.792 1.904 -15.009 1.00 87.88 78 GLU A C 1
ATOM 613 O O . GLU A 1 78 ? -0.436 0.743 -14.798 1.00 87.88 78 GLU A O 1
ATOM 618 N N . VAL A 1 79 ? 0.036 2.803 -15.550 1.00 93.12 79 VAL A N 1
ATOM 619 C CA . VAL A 1 79 ? 1.354 2.481 -16.095 1.00 93.12 79 VAL A CA 1
ATOM 620 C C . VAL A 1 79 ? 2.428 3.280 -15.376 1.00 93.12 79 VAL A C 1
ATOM 622 O O . VAL A 1 79 ? 2.342 4.498 -15.227 1.00 93.12 79 VAL A O 1
ATOM 625 N N . VAL A 1 80 ? 3.485 2.575 -14.977 1.00 95.12 80 VAL A N 1
ATOM 626 C CA . VAL A 1 80 ? 4.709 3.170 -14.444 1.00 95.12 80 VAL A CA 1
ATOM 627 C C . VAL A 1 80 ? 5.878 2.849 -15.368 1.00 95.12 80 VAL A C 1
ATOM 629 O O . VAL A 1 80 ? 6.035 1.710 -15.814 1.00 95.12 80 VAL A O 1
ATOM 632 N N . PHE A 1 81 ? 6.707 3.848 -15.659 1.00 96.50 81 PHE A N 1
ATOM 633 C CA . PHE A 1 81 ? 7.933 3.680 -16.429 1.00 96.50 81 PHE A CA 1
ATOM 634 C C . PHE A 1 81 ? 9.148 3.727 -15.509 1.00 96.50 81 PHE A C 1
ATOM 636 O O . PHE A 1 81 ? 9.382 4.734 -14.844 1.00 96.50 81 PHE A O 1
ATOM 643 N N . VAL A 1 82 ? 9.925 2.646 -15.482 1.00 96.00 82 VAL A N 1
ATOM 644 C CA . VAL A 1 82 ? 11.122 2.519 -14.639 1.00 96.00 82 VAL A CA 1
ATOM 645 C C . VAL A 1 82 ? 12.361 2.516 -15.531 1.00 96.00 82 VAL A C 1
ATOM 647 O O . VAL A 1 82 ? 12.472 1.670 -16.419 1.00 96.00 82 VAL A O 1
ATOM 650 N N . GLY A 1 83 ? 13.300 3.432 -15.293 1.00 93.00 83 GLY A N 1
ATOM 651 C CA . GLY A 1 83 ? 14.542 3.515 -16.065 1.00 93.00 83 GLY A CA 1
ATOM 652 C C . GLY A 1 83 ? 15.644 4.299 -15.359 1.00 93.00 83 GLY A C 1
ATOM 653 O O . GLY A 1 83 ? 15.400 4.983 -14.370 1.00 93.00 83 GLY A O 1
ATOM 654 N N . ASP A 1 84 ? 16.874 4.168 -15.846 1.00 91.12 84 ASP A N 1
ATOM 655 C CA . ASP A 1 84 ? 18.083 4.740 -15.238 1.00 91.12 84 ASP A CA 1
ATOM 656 C C . ASP A 1 84 ? 18.685 5.899 -16.050 1.00 91.12 84 ASP A C 1
ATOM 658 O O . ASP A 1 84 ? 19.660 6.517 -15.626 1.00 91.12 84 ASP A O 1
ATOM 662 N N . SER A 1 85 ? 18.124 6.213 -17.222 1.00 91.19 85 SER A N 1
ATOM 663 C CA . SER A 1 85 ? 18.658 7.238 -18.119 1.00 91.19 85 SER A CA 1
ATOM 664 C C . SER A 1 85 ? 17.717 8.432 -18.313 1.00 91.19 85 SER A C 1
ATOM 666 O O . SER A 1 85 ? 16.499 8.341 -18.165 1.00 91.19 85 SER A O 1
ATOM 668 N N . ASN A 1 86 ? 18.279 9.563 -18.752 1.00 91.81 86 ASN A N 1
ATOM 669 C CA . ASN A 1 86 ? 17.497 10.740 -19.150 1.00 91.81 86 ASN A CA 1
ATOM 670 C C . ASN A 1 86 ? 16.521 10.444 -20.292 1.00 91.81 86 ASN A C 1
ATOM 672 O O . ASN A 1 86 ? 15.442 11.035 -20.350 1.00 91.81 86 ASN A O 1
ATOM 676 N N . ALA A 1 87 ? 16.882 9.514 -21.182 1.00 93.25 87 ALA A N 1
ATOM 677 C CA . ALA A 1 87 ? 16.008 9.098 -22.267 1.00 93.25 87 ALA A CA 1
ATOM 678 C C . ALA A 1 87 ? 14.759 8.385 -21.731 1.00 93.25 87 ALA A C 1
ATOM 680 O O . ALA A 1 87 ? 13.671 8.588 -22.262 1.00 93.25 87 ALA A O 1
ATOM 681 N N . ASP A 1 88 ? 14.898 7.603 -20.657 1.00 94.88 88 ASP A N 1
ATOM 682 C CA . ASP A 1 88 ? 13.776 6.909 -20.028 1.00 94.88 88 ASP A CA 1
ATOM 683 C C . ASP A 1 88 ? 12.791 7.883 -19.395 1.00 94.88 88 ASP A C 1
ATOM 685 O O . ASP A 1 88 ? 11.590 7.823 -19.659 1.00 94.88 88 ASP A O 1
ATOM 689 N N . ILE A 1 89 ? 13.310 8.808 -18.587 1.00 95.50 89 ILE A N 1
ATOM 690 C CA . ILE A 1 89 ? 12.466 9.747 -17.851 1.00 95.50 89 ILE A CA 1
ATOM 691 C C . ILE A 1 89 ? 11.782 10.721 -18.809 1.00 95.50 89 ILE A C 1
ATOM 693 O O . ILE A 1 89 ? 10.581 10.956 -18.682 1.00 95.50 89 ILE A O 1
ATOM 697 N N . THR A 1 90 ? 12.498 11.216 -19.823 1.00 95.31 90 THR A N 1
ATOM 698 C CA . THR A 1 90 ? 11.909 12.086 -20.854 1.00 95.31 90 THR A CA 1
ATOM 699 C C . THR A 1 90 ? 10.797 11.377 -21.626 1.00 95.31 90 THR A C 1
ATOM 701 O O . THR A 1 90 ? 9.739 11.971 -21.840 1.00 95.31 90 THR A O 1
ATOM 704 N N . ALA A 1 91 ? 10.989 10.105 -21.995 1.00 96.00 91 ALA A N 1
ATOM 705 C 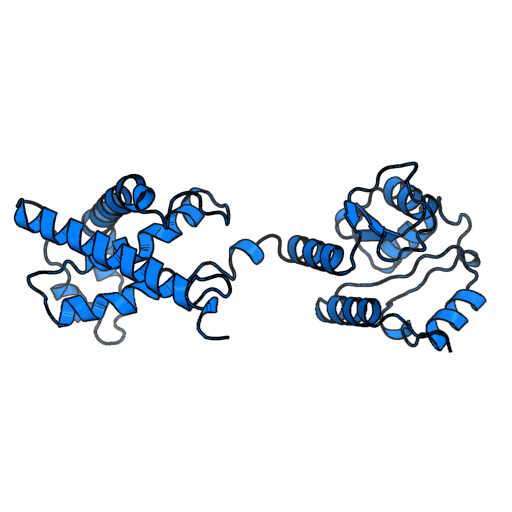CA . ALA A 1 91 ? 9.967 9.329 -22.695 1.00 96.00 91 ALA A CA 1
ATOM 706 C C . ALA A 1 91 ? 8.717 9.128 -21.828 1.00 96.00 91 ALA A C 1
ATOM 708 O O . ALA A 1 91 ? 7.604 9.391 -22.282 1.00 96.00 91 ALA A O 1
ATOM 709 N N . GLY A 1 92 ? 8.888 8.733 -20.563 1.00 95.81 92 GLY A N 1
ATOM 710 C CA . GLY A 1 92 ? 7.772 8.547 -19.633 1.00 95.81 92 GLY A CA 1
ATOM 711 C C . GLY A 1 92 ? 6.994 9.839 -19.360 1.00 95.81 92 GLY A C 1
ATOM 712 O O . GLY A 1 92 ? 5.766 9.849 -19.434 1.00 95.81 92 GLY A O 1
ATOM 713 N N . LYS A 1 93 ? 7.696 10.961 -19.149 1.00 93.69 93 LYS A N 1
ATOM 714 C CA . LYS A 1 93 ? 7.061 12.277 -18.976 1.00 93.69 93 LYS A CA 1
ATOM 715 C C . LYS A 1 93 ? 6.308 12.716 -20.232 1.00 93.69 93 LYS A C 1
ATOM 717 O O . LYS A 1 93 ? 5.179 13.185 -20.127 1.00 93.69 93 LYS A O 1
ATOM 722 N N . SER A 1 94 ? 6.885 12.505 -21.416 1.00 93.62 94 SER A N 1
ATOM 723 C CA . SER A 1 94 ? 6.232 12.822 -22.696 1.00 93.62 94 SER A CA 1
ATOM 724 C C . SER A 1 94 ? 4.987 11.962 -22.943 1.00 93.62 94 SER A C 1
ATOM 726 O O . SER A 1 94 ? 4.019 12.428 -23.536 1.00 93.62 94 SER A O 1
ATOM 728 N N . ALA A 1 95 ? 4.978 10.726 -22.435 1.00 93.06 95 ALA A N 1
ATOM 729 C CA . ALA A 1 95 ? 3.819 9.839 -22.463 1.00 93.06 95 ALA A CA 1
ATOM 730 C C . ALA A 1 95 ? 2.749 10.167 -21.399 1.00 93.06 95 ALA A C 1
ATOM 732 O O . ALA A 1 95 ? 1.688 9.540 -21.407 1.00 93.06 95 ALA A O 1
ATOM 733 N N . ASN A 1 96 ? 3.001 11.142 -20.515 1.00 93.31 96 ASN A N 1
ATOM 734 C CA . ASN A 1 96 ? 2.147 11.506 -19.381 1.00 93.31 96 ASN A CA 1
ATOM 735 C C . ASN A 1 96 ? 1.820 10.308 -18.469 1.00 93.31 96 ASN A C 1
ATOM 737 O O . ASN A 1 96 ? 0.664 10.084 -18.103 1.00 93.31 96 ASN A O 1
ATOM 741 N N . ILE A 1 97 ? 2.845 9.516 -18.146 1.00 94.62 97 ILE A N 1
ATOM 742 C CA . ILE A 1 97 ? 2.763 8.390 -17.208 1.00 94.62 97 ILE A CA 1
ATOM 743 C C . ILE A 1 97 ? 3.707 8.609 -16.028 1.00 94.62 97 ILE A C 1
ATOM 745 O O . ILE A 1 97 ? 4.649 9.399 -16.112 1.00 94.62 97 ILE A O 1
ATOM 749 N N . LEU A 1 98 ? 3.465 7.883 -14.938 1.00 94.44 98 LEU A N 1
ATOM 750 C CA . LEU A 1 98 ? 4.302 7.946 -13.747 1.00 94.44 98 LEU A CA 1
ATOM 751 C C . LEU A 1 98 ? 5.721 7.450 -14.066 1.00 94.44 98 LEU A C 1
ATOM 753 O O . LEU A 1 98 ? 5.884 6.366 -14.634 1.00 94.44 98 LEU A O 1
ATOM 757 N N . THR A 1 99 ? 6.751 8.201 -13.674 1.00 96.00 99 THR A N 1
ATOM 758 C CA . THR A 1 99 ? 8.151 7.830 -13.922 1.00 96.00 99 THR A CA 1
ATOM 759 C C . THR A 1 99 ? 8.941 7.560 -12.649 1.00 96.00 99 THR A C 1
ATOM 761 O O . THR A 1 99 ?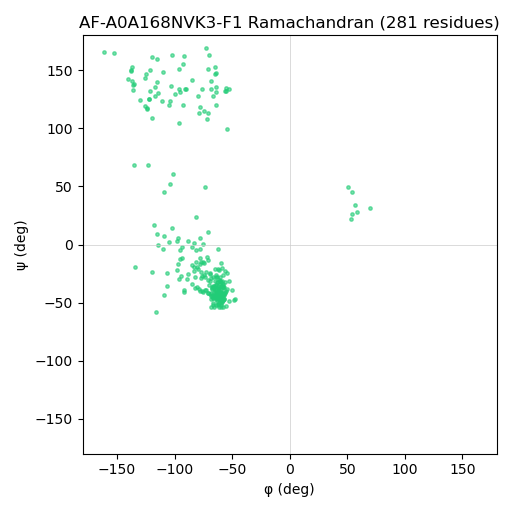 8.838 8.265 -11.647 1.00 96.00 99 THR A O 1
ATOM 764 N N . VAL A 1 100 ? 9.781 6.529 -12.706 1.00 96.00 100 VAL A N 1
ATOM 765 C CA . VAL A 1 100 ? 10.666 6.121 -11.617 1.00 96.00 100 VAL A CA 1
ATOM 766 C C . VAL A 1 100 ? 12.101 6.048 -12.127 1.00 96.00 100 VAL A C 1
ATOM 768 O O . VAL A 1 100 ? 12.421 5.241 -13.002 1.00 96.00 100 VAL A O 1
ATOM 771 N N . GLY A 1 101 ? 12.974 6.861 -11.536 1.00 93.88 101 GLY A N 1
ATOM 772 C CA . GLY A 1 101 ? 14.421 6.790 -11.712 1.00 93.88 101 GLY A CA 1
ATOM 773 C C . GLY A 1 101 ? 15.023 5.652 -10.888 1.00 93.88 101 GLY A C 1
ATOM 774 O O . GLY A 1 101 ? 14.930 5.654 -9.660 1.00 93.88 101 GLY A O 1
ATOM 775 N N . ALA A 1 102 ? 15.648 4.676 -11.545 1.00 91.81 102 ALA A N 1
ATOM 776 C CA . ALA A 1 102 ? 16.269 3.523 -10.896 1.00 91.81 102 ALA A CA 1
ATOM 777 C C . ALA A 1 102 ? 17.775 3.741 -10.681 1.00 91.81 102 ALA A C 1
ATOM 779 O O . ALA A 1 102 ? 18.576 3.609 -11.602 1.00 91.81 102 ALA A O 1
ATOM 780 N N . HIS A 1 103 ? 18.174 4.022 -9.440 1.00 88.94 103 HIS A N 1
ATOM 781 C CA . HIS A 1 103 ? 19.567 4.194 -9.006 1.00 88.94 103 HIS A CA 1
ATOM 782 C C . HIS A 1 103 ? 20.029 3.013 -8.133 1.00 88.94 103 HIS A C 1
ATOM 784 O O . HIS A 1 103 ? 20.613 3.198 -7.069 1.00 88.94 103 HIS A O 1
ATOM 790 N N . TRP A 1 104 ? 19.723 1.780 -8.547 1.00 84.06 104 TRP A N 1
ATOM 791 C CA . TRP A 1 104 ? 19.931 0.583 -7.714 1.00 84.06 104 TRP A CA 1
ATOM 792 C C . TRP A 1 104 ? 21.379 0.115 -7.606 1.00 84.06 104 TRP A C 1
ATOM 794 O O . TRP A 1 104 ? 21.754 -0.534 -6.633 1.00 84.06 104 TRP A O 1
ATOM 804 N N . PHE A 1 105 ? 22.194 0.413 -8.613 1.00 76.06 105 PHE A N 1
ATOM 805 C CA . PHE A 1 105 ? 23.572 -0.054 -8.692 1.00 76.06 105 PHE A CA 1
ATOM 806 C C . PHE A 1 105 ? 24.508 1.136 -8.849 1.00 76.06 105 PHE A C 1
ATOM 808 O O . PHE A 1 105 ? 24.177 2.093 -9.535 1.00 76.06 105 PHE A O 1
ATOM 815 N N . GLY A 1 106 ? 25.716 1.059 -8.282 1.00 58.72 106 GLY A N 1
ATOM 816 C CA . GLY A 1 106 ? 26.716 2.138 -8.363 1.00 58.72 106 GLY A CA 1
ATOM 817 C C . GLY A 1 106 ? 27.207 2.474 -9.782 1.00 58.72 106 GLY A C 1
ATOM 818 O O . GLY A 1 106 ? 27.985 3.404 -9.953 1.00 58.72 106 GLY A O 1
ATOM 819 N N . THR A 1 107 ? 26.755 1.731 -10.796 1.00 58.09 107 THR A N 1
ATOM 820 C CA . THR A 1 107 ? 26.926 2.028 -12.226 1.00 58.09 107 THR A CA 1
ATOM 821 C C . THR A 1 107 ? 25.635 2.625 -12.785 1.00 58.09 107 THR A C 1
ATOM 823 O O . THR A 1 107 ? 24.999 2.053 -13.664 1.00 58.09 107 THR A O 1
ATOM 826 N N . VAL A 1 108 ? 25.209 3.765 -12.240 1.00 57.69 108 VAL A N 1
ATOM 827 C CA . VAL A 1 108 ? 24.087 4.518 -12.812 1.00 57.69 108 VAL A CA 1
ATOM 828 C C . VAL A 1 108 ? 24.586 5.249 -14.058 1.00 57.69 108 VAL A C 1
ATO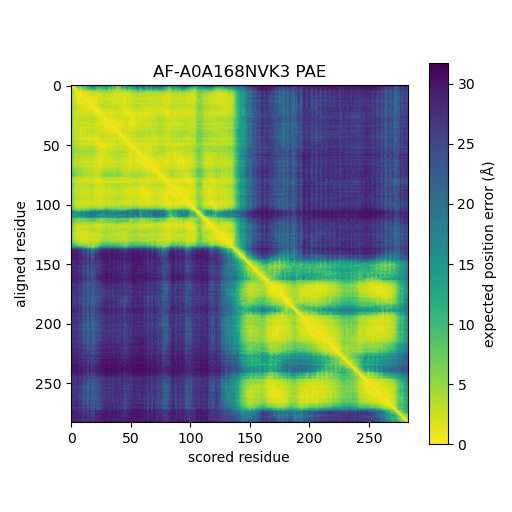M 830 O O . VAL A 1 108 ? 25.658 5.855 -14.018 1.00 57.69 108 VAL A O 1
ATOM 833 N N . GLN A 1 109 ? 23.839 5.196 -15.166 1.00 56.28 109 GLN A N 1
ATOM 834 C CA . GLN A 1 109 ? 24.224 5.891 -16.401 1.00 56.28 109 GLN A CA 1
ATOM 835 C C . GLN A 1 109 ? 24.324 7.411 -16.216 1.00 56.28 109 GLN A C 1
ATOM 837 O O . GLN A 1 109 ? 25.169 8.031 -16.855 1.00 56.28 109 GLN A O 1
ATOM 842 N N . ASN A 1 110 ? 23.517 7.999 -15.325 1.00 59.84 110 ASN A N 1
ATOM 843 C CA . ASN A 1 110 ? 23.620 9.400 -14.923 1.00 59.84 110 ASN A CA 1
ATOM 844 C C . ASN A 1 110 ? 23.475 9.532 -13.404 1.00 59.84 110 ASN A C 1
ATOM 846 O O . ASN A 1 110 ? 22.596 8.922 -12.810 1.00 59.84 110 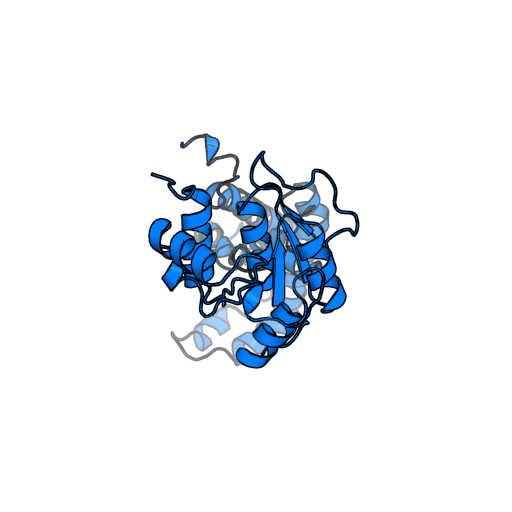ASN A O 1
ATOM 850 N N . THR A 1 111 ? 24.297 10.366 -12.772 1.00 62.25 111 THR A N 1
ATOM 851 C CA . THR A 1 111 ? 24.127 10.724 -11.353 1.00 62.25 111 THR A CA 1
ATOM 852 C C . THR A 1 111 ? 22.938 11.657 -11.122 1.00 62.25 111 THR A C 1
ATOM 854 O O . THR A 1 111 ? 22.391 11.682 -10.024 1.00 62.25 111 THR A O 1
ATOM 857 N N . GLU A 1 112 ? 22.530 12.399 -12.155 1.00 75.19 112 GLU A N 1
ATOM 858 C CA . GLU A 1 112 ? 21.441 13.375 -12.120 1.00 75.19 112 GLU A CA 1
ATOM 859 C C . GLU A 1 112 ? 20.562 13.252 -13.369 1.00 75.19 112 GLU A C 1
ATOM 861 O O . GLU A 1 112 ? 21.061 13.061 -14.485 1.00 75.19 112 GLU A O 1
ATOM 866 N N . PHE A 1 113 ? 19.249 13.393 -13.184 1.00 83.19 113 PHE A N 1
ATOM 867 C CA . PHE A 1 113 ? 18.307 13.464 -14.294 1.00 83.19 113 PHE A CA 1
ATOM 868 C C . PHE A 1 113 ? 18.104 14.920 -14.733 1.00 83.19 113 PHE A C 1
ATOM 870 O O . PHE A 1 113 ? 17.871 15.794 -13.906 1.00 83.19 113 PHE A O 1
ATOM 877 N N . SER A 1 114 ? 18.149 15.189 -16.039 1.00 85.75 114 SER A N 1
ATOM 878 C CA . SER A 1 114 ? 17.871 16.515 -16.613 1.00 85.75 114 SER A CA 1
ATOM 879 C C . SER A 1 114 ? 16.409 16.932 -16.441 1.00 85.75 114 SER A C 1
ATOM 881 O O . SER A 1 114 ? 16.107 18.121 -16.400 1.00 85.75 114 SER A O 1
ATOM 883 N N . ILE A 1 115 ? 15.508 15.952 -16.362 1.00 87.62 115 ILE A N 1
ATOM 884 C CA . ILE A 1 115 ? 14.102 16.122 -16.002 1.00 87.62 115 ILE A CA 1
ATOM 885 C C . ILE A 1 115 ? 13.864 15.234 -14.790 1.00 87.62 115 ILE A C 1
ATOM 887 O O . ILE A 1 115 ? 14.141 14.038 -14.858 1.00 87.62 115 ILE A O 1
ATOM 891 N N . GLU A 1 116 ? 13.352 15.797 -13.699 1.00 89.69 116 GLU A N 1
ATOM 892 C CA . GLU A 1 116 ? 13.114 15.012 -12.490 1.00 89.69 116 GLU A CA 1
ATOM 893 C C . GLU A 1 116 ? 12.007 13.962 -12.717 1.00 89.69 116 GLU A C 1
ATOM 895 O O . GLU A 1 116 ? 10.916 14.297 -13.204 1.00 89.69 116 GLU A O 1
ATOM 900 N N . PRO A 1 117 ? 12.265 12.679 -12.396 1.00 92.81 117 PRO A N 1
ATOM 901 C CA . PRO A 1 117 ? 11.218 11.668 -12.362 1.00 92.81 117 PRO A CA 1
ATOM 902 C C . PRO A 1 117 ? 10.275 11.901 -11.176 1.00 92.81 117 PRO A C 1
ATOM 904 O O . PRO A 1 117 ? 10.622 12.603 -10.230 1.00 92.81 117 PRO A O 1
ATOM 907 N N . ASP A 1 118 ? 9.087 11.291 -11.198 1.00 93.25 118 ASP A N 1
ATOM 908 C CA . ASP A 1 118 ? 8.141 11.400 -10.073 1.00 93.25 118 ASP A CA 1
ATOM 909 C C . ASP A 1 118 ? 8.700 10.778 -8.786 1.00 93.25 118 ASP A C 1
ATOM 911 O O . ASP A 1 118 ? 8.481 11.289 -7.688 1.00 93.25 118 ASP A O 1
ATOM 915 N N . HIS A 1 119 ? 9.473 9.697 -8.925 1.00 93.62 119 HIS A N 1
ATOM 916 C CA . HIS A 1 119 ? 10.194 9.065 -7.824 1.00 93.62 119 HIS A CA 1
ATOM 917 C C . HIS A 1 119 ? 11.611 8.659 -8.239 1.00 93.62 119 HIS A C 1
ATOM 919 O O . HIS A 1 119 ? 11.859 8.301 -9.389 1.00 93.62 119 HIS A O 1
ATOM 925 N N . ILE A 1 120 ? 12.540 8.651 -7.283 1.00 92.56 120 ILE A N 1
ATOM 926 C CA . ILE A 1 120 ? 13.889 8.097 -7.448 1.00 92.56 120 ILE A CA 1
ATOM 927 C C . ILE A 1 120 ? 14.079 7.026 -6.382 1.00 92.56 120 ILE A C 1
ATOM 929 O O . ILE A 1 120 ? 13.921 7.305 -5.194 1.00 92.56 120 ILE A O 1
ATOM 933 N N . PHE A 1 121 ? 14.437 5.814 -6.801 1.00 92.00 121 PHE A N 1
ATOM 934 C CA . PHE A 1 121 ? 14.695 4.702 -5.892 1.00 92.00 121 PHE A CA 1
ATOM 935 C C . PHE A 1 121 ? 16.136 4.238 -5.999 1.00 92.00 121 PHE A C 1
ATOM 937 O O . PHE A 1 121 ? 16.629 3.906 -7.076 1.00 92.00 121 PHE A O 1
ATOM 944 N N . THR A 1 122 ? 16.797 4.163 -4.849 1.00 89.06 122 THR A N 1
ATOM 945 C CA . THR A 1 122 ? 18.197 3.724 -4.742 1.00 89.06 122 THR A CA 1
ATOM 946 C C . THR A 1 122 ? 18.314 2.233 -4.462 1.00 89.06 122 THR A C 1
ATOM 948 O O . THR A 1 122 ? 19.388 1.654 -4.578 1.00 89.06 122 THR A O 1
ATOM 951 N N . ARG A 1 123 ? 17.199 1.579 -4.117 1.00 88.69 123 ARG A N 1
ATOM 952 C CA . ARG A 1 123 ? 17.120 0.135 -3.873 1.00 88.69 123 ARG A CA 1
ATOM 953 C C . ARG A 1 123 ? 15.865 -0.455 -4.502 1.00 88.69 123 ARG A C 1
ATOM 955 O O . ARG A 1 123 ? 14.822 0.193 -4.555 1.00 88.69 123 ARG A O 1
ATOM 962 N N . THR A 1 124 ? 15.943 -1.714 -4.921 1.00 90.50 124 THR A N 1
ATOM 963 C CA . THR A 1 124 ? 14.803 -2.463 -5.485 1.00 90.50 124 THR A CA 1
ATOM 964 C C . THR A 1 124 ? 13.639 -2.583 -4.492 1.00 90.50 124 THR A C 1
ATOM 966 O O . THR A 1 124 ? 12.479 -2.528 -4.892 1.00 90.50 124 THR A O 1
ATOM 969 N N . GLU A 1 125 ? 13.933 -2.658 -3.192 1.00 88.06 125 GLU A N 1
ATOM 970 C CA . GLU A 1 125 ? 12.943 -2.714 -2.103 1.00 88.06 125 GLU A CA 1
ATOM 971 C C . GLU A 1 125 ? 12.064 -1.457 -1.989 1.00 88.06 125 GLU A C 1
ATOM 973 O O . GLU A 1 125 ? 10.909 -1.531 -1.556 1.00 88.06 125 GLU A O 1
ATOM 978 N N . GLU A 1 126 ? 12.574 -0.297 -2.409 1.00 89.69 126 GLU A N 1
ATOM 979 C CA . GLU A 1 126 ? 11.807 0.953 -2.418 1.00 89.69 126 GLU A CA 1
ATOM 980 C C . GLU A 1 126 ? 10.737 0.910 -3.515 1.00 89.69 126 GLU A C 1
ATOM 982 O O . GLU A 1 126 ? 9.575 1.213 -3.243 1.00 89.69 126 GLU A O 1
ATOM 987 N N . LEU A 1 127 ? 11.085 0.397 -4.704 1.00 91.75 127 LEU A N 1
ATOM 988 C CA . LEU A 1 127 ? 10.116 0.157 -5.776 1.00 91.75 127 LEU A CA 1
ATOM 989 C C . LEU A 1 127 ? 9.036 -0.841 -5.340 1.00 91.75 127 LEU A C 1
ATOM 991 O O . LEU A 1 127 ? 7.853 -0.607 -5.572 1.00 91.75 127 LEU A O 1
ATOM 995 N N . LYS A 1 128 ? 9.419 -1.933 -4.670 1.00 88.38 128 LYS A N 1
ATOM 996 C CA . LYS A 1 128 ? 8.451 -2.908 -4.139 1.00 88.38 128 LYS A CA 1
ATOM 997 C C . LYS A 1 128 ? 7.490 -2.265 -3.151 1.00 88.38 128 LYS A C 1
ATOM 999 O O . LYS A 1 128 ? 6.283 -2.482 -3.211 1.00 88.38 128 LYS A O 1
ATOM 1004 N N . SER A 1 129 ? 8.026 -1.474 -2.225 1.00 86.62 129 SER A N 1
ATOM 1005 C CA . SER A 1 129 ? 7.225 -0.785 -1.215 1.00 86.62 129 SER A CA 1
ATOM 1006 C C . SER A 1 129 ? 6.242 0.188 -1.852 1.00 86.62 129 SER A C 1
ATOM 1008 O O . SER A 1 129 ? 5.086 0.218 -1.439 1.00 86.62 129 SER A O 1
ATOM 1010 N N . PHE A 1 130 ? 6.693 0.920 -2.870 1.00 89.06 130 PHE A N 1
ATOM 1011 C CA . PHE A 1 130 ? 5.875 1.832 -3.655 1.00 89.06 130 PHE A CA 1
ATOM 1012 C C . PHE A 1 130 ? 4.746 1.104 -4.394 1.00 89.06 130 PHE A C 1
ATOM 1014 O O . PHE A 1 130 ? 3.580 1.436 -4.210 1.00 89.06 130 PHE A O 1
ATOM 1021 N N . ILE A 1 131 ? 5.065 0.047 -5.143 1.00 88.19 131 ILE A N 1
ATOM 1022 C CA . ILE A 1 131 ? 4.077 -0.747 -5.888 1.00 88.19 131 ILE A CA 1
ATOM 1023 C C . ILE A 1 131 ? 3.032 -1.362 -4.952 1.00 88.19 131 ILE A C 1
ATOM 1025 O O . ILE A 1 131 ? 1.844 -1.317 -5.256 1.00 88.19 131 ILE A O 1
ATOM 1029 N N . ASN A 1 132 ? 3.443 -1.879 -3.791 1.00 82.25 132 ASN A N 1
ATOM 1030 C CA . ASN A 1 132 ? 2.505 -2.402 -2.797 1.00 82.25 132 ASN A CA 1
ATOM 1031 C C . ASN A 1 132 ? 1.541 -1.323 -2.283 1.00 82.25 132 ASN A C 1
ATOM 1033 O O . ASN A 1 132 ? 0.370 -1.616 -2.079 1.00 82.25 132 ASN A O 1
ATOM 1037 N N . ILE A 1 133 ? 2.005 -0.082 -2.103 1.00 79.44 133 ILE A N 1
ATOM 1038 C CA . ILE A 1 133 ? 1.129 1.044 -1.745 1.00 79.44 133 ILE A CA 1
ATOM 1039 C C . ILE A 1 133 ? 0.188 1.383 -2.910 1.00 79.44 133 ILE A C 1
ATOM 1041 O O . ILE A 1 133 ? -0.968 1.694 -2.674 1.00 79.44 133 ILE A O 1
ATOM 1045 N N . CYS A 1 134 ? 0.632 1.306 -4.164 1.00 78.94 134 CYS A N 1
ATOM 1046 C CA . CYS A 1 134 ? -0.219 1.616 -5.317 1.00 78.94 134 CYS A CA 1
ATOM 1047 C C . CYS A 1 134 ? -1.285 0.548 -5.604 1.00 78.94 134 CYS A C 1
ATOM 1049 O O . CYS A 1 134 ? -2.406 0.898 -5.960 1.00 78.94 134 CYS A O 1
ATOM 1051 N N . ILE A 1 135 ? -0.950 -0.739 -5.465 1.00 73.38 135 ILE A N 1
ATOM 1052 C CA . ILE A 1 135 ? -1.894 -1.858 -5.651 1.00 73.38 135 ILE A CA 1
ATOM 1053 C C . ILE A 1 135 ? -2.854 -1.933 -4.471 1.00 73.38 135 ILE A C 1
ATOM 1055 O O . ILE A 1 135 ? -4.051 -2.166 -4.639 1.00 73.38 135 ILE A O 1
ATOM 1059 N N . TYR A 1 136 ? -2.321 -1.688 -3.279 1.00 64.19 136 TYR A N 1
ATOM 1060 C CA . TYR A 1 136 ? -3.069 -1.722 -2.046 1.00 64.19 136 TYR A CA 1
ATOM 1061 C C . TYR A 1 136 ? -2.968 -0.385 -1.314 1.00 64.19 136 TYR A C 1
ATOM 1063 O O . TYR A 1 136 ? -2.413 -0.324 -0.210 1.00 64.19 136 TYR A O 1
ATOM 1071 N N . PRO A 1 137 ? -3.571 0.688 -1.863 1.00 54.81 137 PRO A N 1
ATOM 1072 C CA . PRO A 1 137 ? -3.561 2.005 -1.220 1.00 54.81 137 PRO A CA 1
ATOM 1073 C C . PRO A 1 137 ? -4.222 1.964 0.160 1.00 54.81 137 PRO A C 1
ATOM 1075 O O . PRO A 1 137 ? -4.013 2.853 0.979 1.00 54.81 137 PRO A O 1
ATOM 1078 N N . CYS A 1 138 ? -4.973 0.891 0.430 1.00 45.62 138 CYS A N 1
ATOM 1079 C CA . CYS A 1 138 ? -5.657 0.622 1.677 1.00 45.62 138 CYS A CA 1
ATOM 1080 C C . CYS A 1 138 ? -4.999 -0.491 2.531 1.00 45.62 138 CYS A C 1
ATOM 1082 O O . CYS A 1 138 ? -5.166 -0.485 3.742 1.00 45.62 138 CYS A O 1
ATOM 1084 N N . GLU A 1 139 ? -4.222 -1.451 2.005 1.00 41.59 139 GLU A N 1
ATOM 1085 C CA . GLU A 1 139 ? -3.876 -2.634 2.833 1.00 41.59 139 GLU A CA 1
ATOM 1086 C C . GLU A 1 139 ? -2.784 -2.398 3.878 1.00 41.59 139 GLU A C 1
ATOM 1088 O O . GLU A 1 139 ? -2.842 -3.006 4.946 1.00 41.59 139 GLU A O 1
ATOM 1093 N N . LYS A 1 140 ? -1.840 -1.473 3.663 1.00 42.81 140 LYS A N 1
ATOM 1094 C CA . LYS A 1 140 ? -0.848 -1.157 4.711 1.00 42.81 140 LYS A CA 1
ATOM 1095 C C . LYS A 1 140 ? -1.430 -0.401 5.908 1.00 42.81 140 LYS A C 1
ATOM 1097 O O . LYS A 1 140 ? -0.765 -0.314 6.932 1.00 42.81 140 LYS A O 1
ATOM 1102 N N . GLY A 1 141 ? -2.651 0.124 5.791 1.00 38.66 141 GLY A N 1
ATOM 1103 C CA . GLY A 1 141 ? -3.365 0.720 6.917 1.00 38.66 141 GLY A CA 1
ATOM 1104 C C . GLY A 1 141 ? -4.360 -0.217 7.595 1.00 38.66 141 GLY A C 1
ATOM 1105 O O . GLY A 1 141 ? -4.777 0.085 8.704 1.00 38.66 141 GLY A O 1
ATOM 1106 N N . TRP A 1 142 ? -4.745 -1.324 6.947 1.00 36.28 142 TRP A N 1
ATOM 1107 C CA . TRP A 1 142 ? -5.875 -2.155 7.383 1.00 36.28 142 TRP A CA 1
ATOM 1108 C C . TRP A 1 142 ? -5.509 -3.603 7.730 1.00 36.28 142 TRP A C 1
ATOM 1110 O O . TRP A 1 142 ? -6.226 -4.216 8.518 1.00 36.28 142 TRP A O 1
ATOM 1120 N N . ILE A 1 143 ? -4.404 -4.155 7.206 1.00 42.00 143 ILE A N 1
ATOM 1121 C CA . ILE A 1 143 ? -3.957 -5.522 7.551 1.00 42.00 143 ILE A CA 1
ATOM 1122 C C . ILE A 1 143 ? -3.360 -5.587 8.968 1.00 42.00 143 ILE A C 1
ATOM 1124 O O . ILE A 1 143 ? -3.493 -6.610 9.634 1.00 42.00 143 ILE A O 1
ATOM 1128 N N . ASP A 1 144 ? -2.790 -4.482 9.453 1.00 46.06 144 ASP A N 1
ATOM 1129 C CA . ASP A 1 144 ? -2.240 -4.360 10.810 1.00 46.06 144 ASP A CA 1
ATOM 1130 C C . ASP A 1 144 ? -3.164 -3.594 11.774 1.00 46.06 144 ASP A C 1
ATOM 1132 O O . ASP A 1 144 ? -2.715 -3.211 12.850 1.00 46.06 144 ASP A O 1
ATOM 1136 N N . ILE A 1 145 ? -4.449 -3.369 11.448 1.00 45.78 145 ILE A N 1
ATOM 1137 C CA . ILE A 1 145 ? -5.389 -2.943 12.498 1.00 45.78 145 ILE A CA 1
ATOM 1138 C C . ILE A 1 145 ? -5.580 -4.177 13.378 1.00 45.78 145 ILE A C 1
ATOM 1140 O O . ILE A 1 145 ? -6.148 -5.169 12.898 1.00 45.78 145 ILE A O 1
ATOM 1144 N N . PRO A 1 146 ? -5.120 -4.170 14.643 1.00 49.81 146 PRO A N 1
ATOM 1145 C CA . PRO A 1 146 ? -5.399 -5.280 15.527 1.00 49.81 146 PRO A CA 1
ATOM 1146 C C . PRO A 1 146 ? -6.916 -5.418 15.544 1.00 49.81 146 PRO A C 1
ATOM 1148 O O . PRO A 1 146 ? -7.630 -4.422 15.662 1.00 49.81 146 PRO A O 1
ATOM 1151 N N . PHE A 1 147 ? -7.444 -6.631 15.379 1.00 54.12 147 PHE A N 1
ATOM 1152 C CA . PHE A 1 147 ? -8.867 -6.856 15.600 1.00 54.12 147 PHE A CA 1
ATOM 1153 C C . PHE A 1 147 ? -9.181 -6.347 17.017 1.00 54.12 147 PHE A C 1
ATOM 1155 O O . PHE A 1 147 ? -8.928 -7.032 18.009 1.00 54.12 147 PHE A O 1
ATOM 1162 N N . THR A 1 148 ? -9.723 -5.133 17.127 1.00 56.94 148 THR A N 1
ATOM 1163 C CA . THR A 1 148 ? -10.045 -4.448 18.390 1.00 56.94 148 THR A CA 1
ATOM 1164 C C . THR A 1 148 ? -10.968 -5.290 19.257 1.00 56.94 148 THR A C 1
ATOM 1166 O O . THR A 1 148 ? -10.982 -5.166 20.476 1.00 56.94 148 THR A O 1
ATOM 1169 N N . PHE A 1 149 ? -11.707 -6.206 18.630 1.00 58.75 149 PHE A N 1
ATOM 1170 C CA . PHE A 1 149 ? -12.595 -7.163 19.275 1.00 58.75 149 PHE A CA 1
ATOM 1171 C C . PHE A 1 149 ? -11.887 -8.373 19.909 1.00 58.75 149 PHE A C 1
ATOM 1173 O O . PHE A 1 149 ? -12.490 -9.031 20.757 1.00 58.75 149 PHE A O 1
ATOM 1180 N N . ALA A 1 150 ? -10.627 -8.660 19.560 1.00 61.59 150 ALA A N 1
ATOM 1181 C CA . ALA A 1 150 ? -9.845 -9.748 20.154 1.00 61.59 150 ALA A CA 1
ATOM 1182 C C . ALA A 1 150 ? -9.327 -9.386 21.556 1.00 61.59 150 ALA A C 1
ATOM 1184 O O . ALA A 1 150 ? -9.382 -10.199 22.473 1.00 61.59 150 ALA A O 1
ATOM 1185 N N . HIS A 1 151 ? -8.891 -8.143 21.759 1.00 69.38 151 HIS A N 1
ATOM 1186 C CA . HIS A 1 151 ? -8.329 -7.665 23.027 1.00 69.38 151 HIS A CA 1
ATOM 1187 C C . HIS A 1 151 ? -9.286 -7.783 24.231 1.00 69.38 151 HIS A C 1
ATOM 1189 O O . HIS A 1 151 ? -8.865 -8.280 25.284 1.00 69.38 151 HIS A O 1
ATOM 1195 N N . PRO A 1 152 ? -10.590 -7.469 24.091 1.00 71.19 152 PRO A N 1
ATOM 1196 C CA . PRO A 1 152 ? -11.577 -7.739 25.124 1.00 71.19 152 PRO A CA 1
ATOM 1197 C C . PRO A 1 152 ? -11.614 -9.191 25.620 1.00 71.19 152 PRO A C 1
ATOM 1199 O O . PRO A 1 152 ? -11.911 -9.402 26.796 1.00 71.19 152 PRO A O 1
ATOM 1202 N N . LEU A 1 153 ? -11.304 -10.196 24.783 1.00 70.12 153 LEU A N 1
ATOM 1203 C CA . LEU A 1 153 ? -11.316 -11.611 25.193 1.00 70.12 153 LEU A CA 1
ATOM 1204 C C . LEU A 1 153 ? -10.273 -11.927 26.266 1.00 70.12 153 LEU A C 1
ATOM 1206 O O . LEU A 1 153 ? -10.499 -12.828 27.070 1.00 70.12 153 LEU A O 1
ATOM 1210 N N . TYR A 1 154 ? -9.167 -11.188 26.324 1.00 67.44 154 TYR A N 1
ATOM 1211 C CA . TYR A 1 154 ? -8.108 -11.427 27.307 1.00 67.44 154 TYR A CA 1
ATOM 1212 C C . TYR A 1 154 ? -8.419 -10.798 28.665 1.00 67.44 154 TYR A C 1
ATOM 1214 O O . TYR A 1 154 ? -8.014 -11.318 29.705 1.00 67.44 154 TYR A O 1
ATOM 1222 N N . ALA A 1 155 ? -9.191 -9.711 28.676 1.00 66.00 155 ALA A N 1
ATOM 1223 C CA . ALA A 1 155 ? -9.565 -9.015 29.901 1.00 66.00 155 ALA A CA 1
ATOM 1224 C C . ALA A 1 155 ? -10.963 -9.411 30.423 1.00 66.00 155 ALA A C 1
ATOM 1226 O O . ALA A 1 155 ? -11.236 -9.300 31.622 1.00 66.00 155 ALA A O 1
ATOM 1227 N N . ALA A 1 156 ? -11.847 -9.943 29.572 1.00 67.06 156 ALA A N 1
ATOM 1228 C CA . ALA A 1 156 ? -13.181 -10.414 29.954 1.00 67.06 156 ALA A CA 1
ATOM 1229 C C . ALA A 1 156 ? -13.195 -11.518 31.040 1.00 67.06 156 ALA A C 1
ATOM 1231 O O . ALA A 1 156 ? -14.060 -11.446 31.922 1.00 67.06 156 ALA A O 1
ATOM 1232 N N . PRO A 1 157 ? -12.250 -12.486 31.089 1.00 73.25 157 PRO A N 1
ATOM 1233 C CA . PRO A 1 157 ? -12.179 -13.473 32.168 1.00 73.25 157 PRO A CA 1
ATOM 1234 C C . PRO A 1 157 ? -12.024 -12.854 33.564 1.00 73.25 157 PRO A C 1
ATOM 1236 O O . PRO A 1 157 ? -12.502 -13.418 34.549 1.00 73.25 157 PRO A O 1
ATOM 1239 N N . LEU A 1 158 ? -11.450 -11.649 33.675 1.00 67.50 158 LEU A N 1
ATOM 1240 C CA . LEU A 1 158 ? -11.319 -10.952 34.957 1.00 67.50 158 LEU A CA 1
ATOM 1241 C C . LEU A 1 158 ? -12.687 -10.617 35.577 1.00 67.50 158 LEU A C 1
ATOM 1243 O O . LEU A 1 158 ? -12.850 -10.659 36.801 1.00 67.50 158 LEU A O 1
ATOM 1247 N N . LYS A 1 159 ? -13.703 -10.352 34.745 1.00 68.38 159 LYS A N 1
ATOM 1248 C CA . LYS A 1 159 ? -15.085 -10.157 35.204 1.00 68.38 159 LYS A CA 1
ATOM 1249 C C . LYS A 1 159 ? -15.687 -11.449 35.760 1.00 68.38 159 LYS A C 1
ATOM 1251 O O . LYS A 1 159 ? -16.437 -11.371 36.733 1.00 68.38 159 LYS A O 1
ATOM 1256 N N . LEU A 1 160 ? -15.358 -12.605 35.175 1.00 63.91 160 LEU A N 1
ATOM 1257 C CA . LEU A 1 160 ? -15.814 -13.913 35.659 1.00 63.91 160 LEU A CA 1
ATOM 1258 C C . LEU A 1 160 ? -15.223 -14.226 37.043 1.00 63.91 160 LEU A C 1
ATOM 1260 O O . LEU A 1 160 ? -15.922 -14.763 37.896 1.00 63.91 160 LEU A O 1
ATOM 1264 N N . LEU A 1 161 ? -13.973 -13.818 37.294 1.00 69.81 161 LEU A N 1
ATOM 1265 C CA . LEU A 1 161 ? -13.283 -14.054 38.567 1.00 69.81 161 LEU A CA 1
ATOM 1266 C C . LEU A 1 161 ? -13.710 -13.089 39.687 1.00 69.81 161 LEU A C 1
ATOM 1268 O O . LEU A 1 161 ? -13.807 -13.494 40.845 1.00 69.81 161 LEU A O 1
ATOM 1272 N N . LYS A 1 162 ? -13.947 -11.803 39.381 1.00 76.06 162 LYS A N 1
ATOM 1273 C CA . LYS A 1 162 ? -14.294 -10.773 40.387 1.00 76.06 162 LYS A CA 1
ATOM 1274 C C . LYS A 1 162 ? -15.458 -9.870 39.942 1.00 76.06 162 LYS A C 1
ATOM 1276 O O . LYS A 1 162 ? -15.284 -8.659 39.776 1.00 76.06 162 LYS A O 1
ATOM 1281 N N . PRO A 1 163 ? -16.691 -10.399 39.837 1.00 68.00 163 PRO A N 1
ATOM 1282 C CA . PRO A 1 163 ? -17.816 -9.694 39.219 1.00 68.00 163 PRO A CA 1
ATOM 1283 C C . PRO A 1 163 ? -18.251 -8.411 39.944 1.00 68.00 163 PRO A C 1
ATOM 1285 O O . PRO A 1 163 ? -18.782 -7.510 39.297 1.00 68.00 163 PRO A O 1
ATOM 1288 N N . LYS A 1 164 ? -18.013 -8.286 41.258 1.00 73.62 164 LYS A N 1
ATOM 1289 C CA . LYS A 1 164 ? -18.394 -7.101 42.055 1.00 73.62 164 LYS A CA 1
ATOM 1290 C C . LYS A 1 164 ? -17.423 -5.917 41.949 1.00 73.62 164 LYS A C 1
ATOM 1292 O O . LYS A 1 164 ? -17.779 -4.819 42.366 1.00 73.62 164 LYS A O 1
ATOM 1297 N N . TYR A 1 165 ? -16.214 -6.132 41.434 1.00 78.19 165 TYR A N 1
ATOM 1298 C CA . TYR A 1 165 ? -15.135 -5.132 41.451 1.00 78.19 165 TYR A CA 1
ATOM 1299 C C . TYR A 1 165 ? -14.735 -4.645 40.060 1.00 78.19 165 TYR A C 1
ATOM 1301 O O . TYR A 1 165 ? -13.852 -3.806 39.936 1.00 78.19 165 TYR A O 1
ATOM 1309 N N . VAL A 1 166 ? -15.379 -5.177 39.023 1.00 82.19 166 VAL A N 1
ATOM 1310 C CA . VAL A 1 166 ? -14.970 -4.988 37.635 1.00 82.19 166 VAL A CA 1
ATOM 1311 C C . VAL A 1 166 ? -16.193 -4.691 36.779 1.00 82.19 166 VAL A C 1
ATOM 1313 O O . VAL A 1 166 ? -17.208 -5.382 36.868 1.00 82.19 166 VAL A O 1
ATOM 1316 N N . SER A 1 167 ? -16.113 -3.677 35.929 1.00 86.31 167 SER A N 1
ATOM 1317 C CA . SER A 1 167 ? -17.113 -3.362 34.914 1.00 86.31 167 SER A CA 1
ATOM 1318 C C . SER A 1 167 ? -16.731 -4.032 33.600 1.00 86.31 167 SER A C 1
ATOM 1320 O O . SER A 1 167 ? -15.678 -3.733 33.046 1.00 86.31 167 SER A O 1
ATOM 1322 N N . LEU A 1 168 ? -17.598 -4.907 33.077 1.00 85.06 168 LEU A N 1
ATOM 1323 C CA . LEU A 1 168 ? -17.354 -5.553 31.784 1.00 85.06 168 LEU A CA 1
ATOM 1324 C C . LEU A 1 168 ? -17.333 -4.520 30.653 1.00 85.06 168 LEU A C 1
ATOM 1326 O O . LEU A 1 168 ? -16.414 -4.522 29.848 1.00 85.06 168 LEU A O 1
ATOM 1330 N N . THR A 1 169 ? -18.292 -3.588 30.644 1.00 87.38 169 THR A N 1
ATOM 1331 C CA . THR A 1 169 ? -18.307 -2.463 29.696 1.00 87.38 169 THR A CA 1
ATOM 1332 C C . THR A 1 169 ? -17.028 -1.637 29.795 1.00 87.38 169 THR A C 1
ATOM 1334 O O . THR A 1 169 ? -16.462 -1.289 28.769 1.00 87.38 169 THR A O 1
ATOM 1337 N N . GLY A 1 170 ? -16.554 -1.358 31.015 1.00 89.50 170 GLY A N 1
ATOM 1338 C CA . GLY A 1 170 ? -15.315 -0.605 31.218 1.00 89.50 170 GLY A CA 1
ATOM 1339 C C . GLY A 1 170 ? -14.100 -1.338 30.653 1.00 89.50 170 GLY A C 1
ATOM 1340 O O . GLY A 1 170 ? -13.334 -0.741 29.913 1.00 89.50 170 GLY A O 1
ATOM 1341 N N . ILE A 1 171 ? -13.968 -2.638 30.933 1.00 88.56 171 ILE A N 1
ATOM 1342 C CA . ILE A 1 171 ? -12.884 -3.464 30.386 1.00 88.56 171 ILE A CA 1
ATOM 1343 C C . ILE A 1 171 ? -12.908 -3.487 28.858 1.00 88.56 171 ILE A C 1
ATOM 1345 O O . ILE A 1 171 ? -11.886 -3.206 28.242 1.00 88.56 171 ILE A O 1
ATOM 1349 N N . ILE A 1 172 ? -14.060 -3.813 28.260 1.00 88.19 172 ILE A N 1
ATOM 1350 C CA . ILE A 1 172 ? -14.191 -3.955 26.805 1.00 88.19 172 ILE A CA 1
ATOM 1351 C C . ILE A 1 172 ? -13.820 -2.633 26.132 1.00 88.19 172 ILE A C 1
ATOM 1353 O O . ILE A 1 172 ? -12.923 -2.602 25.295 1.00 88.19 172 ILE A O 1
ATOM 1357 N N . LEU A 1 173 ? -14.453 -1.533 26.547 1.00 90.69 173 LEU A N 1
ATOM 1358 C CA . LEU A 1 173 ? -14.205 -0.225 25.944 1.00 90.69 173 LEU A CA 1
ATOM 1359 C C . LEU A 1 173 ? -12.773 0.251 26.190 1.00 90.69 173 LEU A C 1
ATOM 1361 O O . LEU A 1 173 ? -12.141 0.743 25.264 1.00 90.69 173 LEU A O 1
ATOM 1365 N N . GLY A 1 174 ? -12.228 0.022 27.388 1.00 90.31 174 GLY A N 1
ATOM 1366 C CA . GLY A 1 174 ? -10.835 0.331 27.694 1.00 90.31 174 GLY A CA 1
ATOM 1367 C C . GLY A 1 174 ? -9.851 -0.415 26.800 1.00 90.31 174 GLY A C 1
ATOM 1368 O O . GLY A 1 174 ? -8.892 0.189 26.340 1.00 90.31 174 GLY A O 1
ATOM 1369 N N . SER A 1 175 ? -10.105 -1.693 26.504 1.00 89.62 175 SER A N 1
ATOM 1370 C CA . SER A 1 175 ? -9.261 -2.493 25.602 1.00 89.62 175 SER A CA 1
ATOM 1371 C C . SER A 1 175 ? -9.425 -2.161 24.118 1.00 89.62 175 SER A C 1
ATOM 1373 O O . SER A 1 175 ? -8.581 -2.554 23.326 1.00 89.62 175 SER A O 1
ATOM 1375 N N . MET A 1 176 ? -10.497 -1.461 23.737 1.00 88.19 176 MET A N 1
ATOM 1376 C CA . MET A 1 176 ? -10.716 -1.004 22.359 1.00 88.19 176 MET A CA 1
ATOM 1377 C C . MET A 1 176 ? -10.214 0.428 22.138 1.00 88.19 176 MET A C 1
ATOM 1379 O O . MET A 1 176 ? -9.884 0.797 21.019 1.00 88.19 176 MET A O 1
ATOM 1383 N N . ALA A 1 177 ? -10.189 1.249 23.192 1.00 89.62 177 ALA A N 1
ATOM 1384 C CA . ALA A 1 177 ? -9.920 2.682 23.124 1.00 89.62 177 ALA A CA 1
ATOM 1385 C C . ALA A 1 177 ? -8.575 3.108 22.491 1.00 89.62 177 ALA A C 1
ATOM 1387 O O . ALA A 1 177 ? -8.586 4.153 21.838 1.00 89.62 177 ALA A O 1
ATOM 1388 N N . PRO A 1 178 ? -7.449 2.382 22.655 1.00 87.69 178 PRO A N 1
ATOM 1389 C CA . PRO A 1 178 ? -6.172 2.773 22.045 1.00 87.69 178 PRO A CA 1
ATOM 1390 C C . PRO A 1 178 ? -6.241 2.848 20.513 1.00 87.69 178 PRO A C 1
ATOM 1392 O O . PRO A 1 178 ? -5.838 3.845 19.918 1.00 87.69 178 PRO A O 1
ATOM 1395 N N . ASP A 1 179 ? -6.885 1.864 19.886 1.00 83.69 179 ASP A N 1
ATOM 1396 C CA . ASP A 1 179 ? -7.014 1.769 18.427 1.00 83.69 179 ASP A CA 1
ATOM 1397 C C . ASP A 1 179 ? -8.070 2.707 17.833 1.00 83.69 179 ASP A C 1
ATOM 1399 O O . ASP A 1 179 ? -8.129 2.892 16.618 1.00 83.69 179 ASP A O 1
ATOM 1403 N N . PHE A 1 180 ? -8.917 3.335 18.656 1.00 82.38 180 PHE A N 1
ATOM 1404 C CA . PHE A 1 180 ? -9.920 4.278 18.152 1.00 82.38 180 PHE A CA 1
ATOM 1405 C C . PHE A 1 180 ? -9.308 5.503 17.458 1.00 82.38 180 PHE A C 1
ATOM 1407 O O . PHE A 1 180 ? -9.999 6.144 16.667 1.00 82.38 180 PHE A O 1
ATOM 1414 N N . GLU A 1 181 ? -8.037 5.824 17.727 1.00 78.12 181 GLU A N 1
ATOM 1415 C CA . GLU A 1 181 ? -7.316 6.899 17.030 1.00 78.12 181 GLU A CA 1
ATOM 1416 C C . GLU A 1 181 ? -7.291 6.655 15.516 1.00 78.12 181 GLU A C 1
ATOM 1418 O O . GLU A 1 181 ? -7.608 7.568 14.758 1.00 78.12 181 GLU A O 1
ATOM 1423 N N . TYR A 1 182 ? -7.058 5.411 15.082 1.00 72.00 182 TYR A N 1
ATOM 1424 C CA . TYR A 1 182 ? -7.054 5.040 13.665 1.00 72.00 182 TYR A CA 1
ATOM 1425 C C . TYR A 1 182 ? -8.394 5.325 12.986 1.00 72.00 182 TYR A C 1
ATOM 1427 O O . TYR A 1 182 ? -8.451 5.882 11.892 1.00 72.00 182 TYR A O 1
ATOM 1435 N N . PHE A 1 183 ? -9.497 4.981 13.656 1.00 75.19 183 PHE A N 1
ATOM 1436 C CA . PHE A 1 183 ? -10.841 5.179 13.114 1.00 75.19 183 PHE A CA 1
ATOM 1437 C C . PHE A 1 183 ? -11.236 6.658 13.056 1.00 75.19 183 PHE A C 1
ATOM 1439 O O . PHE A 1 183 ? -11.958 7.057 12.145 1.00 75.19 183 PHE A O 1
ATOM 1446 N N . MET A 1 184 ? -10.791 7.470 14.022 1.00 72.12 184 MET A N 1
ATOM 1447 C CA . MET A 1 184 ? -11.094 8.905 14.058 1.00 72.12 184 MET A CA 1
ATOM 1448 C C . MET A 1 184 ? -10.229 9.711 13.088 1.00 72.12 184 MET A C 1
ATOM 1450 O O . MET A 1 184 ? -10.737 10.638 12.462 1.00 72.12 184 MET A O 1
ATOM 1454 N N . ALA A 1 185 ? -8.944 9.375 12.974 1.00 69.50 185 ALA A N 1
ATOM 1455 C CA . ALA A 1 185 ? -8.012 10.064 12.090 1.00 69.50 185 ALA A CA 1
ATOM 1456 C C . ALA A 1 185 ? -8.126 9.599 10.631 1.00 69.50 185 ALA A C 1
ATOM 1458 O O . ALA A 1 185 ? -7.677 10.313 9.743 1.00 69.50 185 ALA A O 1
ATOM 1459 N N . LEU A 1 186 ? -8.719 8.420 10.379 1.00 68.56 186 LEU A N 1
ATOM 1460 C CA . LEU A 1 186 ? -8.691 7.732 9.077 1.00 68.56 186 LEU A CA 1
ATOM 1461 C C . LEU A 1 186 ? -7.264 7.550 8.529 1.00 68.56 186 LEU A C 1
ATOM 1463 O O . LEU A 1 186 ? -7.063 7.347 7.333 1.00 68.56 186 LEU A O 1
ATOM 1467 N N . GLU A 1 187 ? -6.278 7.595 9.421 1.00 58.50 187 GLU A N 1
ATOM 1468 C CA . GLU A 1 187 ? -4.859 7.482 9.127 1.00 58.50 187 GLU A CA 1
ATOM 1469 C C . GLU A 1 187 ? -4.263 6.356 9.977 1.00 58.50 187 GLU A C 1
ATOM 1471 O O . GLU A 1 187 ? -4.640 6.196 11.139 1.00 58.50 187 GLU A O 1
ATOM 1476 N N . PRO A 1 188 ? -3.306 5.577 9.443 1.00 56.50 188 PRO A N 1
ATOM 1477 C CA . PRO A 1 188 ? -2.717 4.431 10.133 1.00 56.50 188 PRO A CA 1
ATOM 1478 C C . PRO A 1 188 ? -1.618 4.830 11.133 1.00 56.50 188 PRO A C 1
ATOM 1480 O O . PRO A 1 188 ? -0.735 4.027 11.432 1.00 56.50 188 PRO A O 1
ATOM 1483 N N . TYR A 1 189 ? -1.627 6.065 11.641 1.00 55.53 189 TYR A N 1
ATOM 1484 C CA . TYR A 1 189 ? -0.614 6.554 12.574 1.00 55.53 189 TYR A CA 1
ATOM 1485 C C . TYR A 1 189 ? -1.228 6.845 13.944 1.00 55.53 189 TYR A C 1
ATOM 1487 O O . TYR A 1 189 ? -2.234 7.539 14.053 1.00 55.53 189 TYR A O 1
ATOM 1495 N N . GLN A 1 190 ? -0.594 6.326 14.996 1.00 62.53 190 GLN A N 1
ATOM 1496 C CA . GLN A 1 190 ? -0.927 6.637 16.386 1.00 62.53 190 GLN A CA 1
ATOM 1497 C C . GLN A 1 190 ? 0.044 7.677 16.923 1.00 62.53 190 GLN A C 1
ATOM 1499 O O . GLN A 1 190 ? 1.262 7.502 16.845 1.00 62.53 190 GLN A O 1
ATOM 1504 N N . ILE A 1 191 ? -0.488 8.742 17.513 1.00 63.66 191 ILE A N 1
ATOM 1505 C CA . ILE A 1 191 ? 0.313 9.777 18.167 1.00 63.66 191 ILE A CA 1
ATOM 1506 C C . ILE A 1 191 ? 0.176 9.645 19.685 1.00 63.66 191 ILE A C 1
ATOM 1508 O O . ILE A 1 191 ? 1.143 9.877 20.416 1.00 63.66 191 ILE A O 1
ATOM 1512 N N . MET A 1 192 ? -1.009 9.264 20.182 1.00 77.19 192 MET A N 1
ATOM 1513 C CA . MET A 1 192 ? -1.298 9.274 21.620 1.00 77.19 192 MET A CA 1
ATOM 1514 C C . MET A 1 192 ? -2.000 8.026 22.161 1.00 77.19 192 MET A C 1
ATOM 1516 O 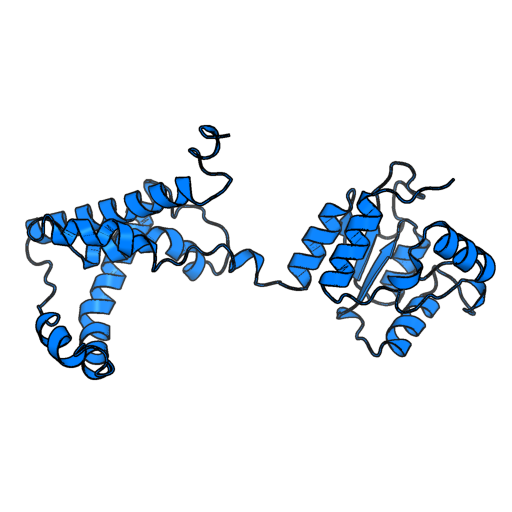O . MET A 1 192 ? -1.890 7.802 23.370 1.00 77.19 192 MET A O 1
ATOM 1520 N N . GLY A 1 193 ? -2.656 7.209 21.333 1.00 77.94 193 GLY A N 1
ATOM 1521 C CA . GLY A 1 193 ? -3.532 6.098 21.727 1.00 77.94 193 GLY A CA 1
ATOM 1522 C C . GLY A 1 193 ? -2.938 5.128 22.749 1.00 77.94 193 GLY A C 1
ATOM 1523 O O . GLY A 1 193 ? -3.619 4.776 23.708 1.00 77.94 193 GLY A O 1
ATOM 1524 N N . HIS A 1 194 ? -1.648 4.799 22.637 1.00 83.94 194 HIS A N 1
ATOM 1525 C CA . HIS A 1 194 ? -0.952 3.844 23.522 1.00 83.94 194 HIS A CA 1
ATOM 1526 C C . HIS A 1 194 ? -0.171 4.501 24.666 1.00 83.94 194 HIS A C 1
ATOM 1528 O O . HIS A 1 194 ? 0.545 3.841 25.421 1.00 83.94 194 HIS A O 1
ATOM 1534 N N . THR A 1 195 ? -0.290 5.818 24.822 1.00 87.12 195 THR A N 1
ATOM 1535 C CA . THR A 1 195 ? 0.417 6.565 25.866 1.00 87.12 195 THR A CA 1
ATOM 1536 C C . THR A 1 195 ? -0.432 6.710 27.126 1.00 87.12 195 THR A C 1
ATOM 1538 O O . THR A 1 195 ? -1.662 6.765 27.088 1.00 87.12 195 THR A O 1
ATOM 1541 N N . THR A 1 196 ? 0.224 6.888 28.275 1.00 88.19 196 THR A N 1
ATOM 1542 C CA . THR A 1 196 ? -0.472 7.226 29.528 1.00 88.19 196 THR A CA 1
ATOM 1543 C C . THR A 1 196 ? -1.232 8.550 29.431 1.00 88.19 196 THR A C 1
ATOM 1545 O O . THR A 1 196 ? -2.255 8.713 30.084 1.00 88.19 196 THR A O 1
ATOM 1548 N N . LYS A 1 197 ? -0.780 9.489 28.590 1.00 88.81 197 LYS A N 1
ATOM 1549 C CA . LYS A 1 197 ? -1.518 10.727 28.297 1.00 88.81 197 LYS A CA 1
ATOM 1550 C C . LYS A 1 197 ? -2.791 10.442 27.497 1.00 88.81 197 LYS A C 1
ATOM 1552 O O . LYS A 1 197 ? -3.849 10.958 27.853 1.00 88.81 197 LYS A O 1
ATOM 1557 N N . GLY A 1 198 ? -2.702 9.581 26.482 1.00 88.06 198 GLY A N 1
ATOM 1558 C CA . GLY A 1 198 ? -3.840 9.115 25.689 1.00 88.06 198 GLY A CA 1
ATOM 1559 C C . GLY A 1 198 ? -4.910 8.436 26.536 1.00 88.06 198 GLY A C 1
ATOM 1560 O O . GLY A 1 198 ? -6.093 8.701 26.343 1.00 88.06 198 GLY A O 1
ATOM 1561 N N . LEU A 1 199 ? -4.522 7.670 27.562 1.00 91.25 199 LEU A N 1
ATOM 1562 C CA . LEU A 1 199 ? -5.470 7.089 28.517 1.00 91.25 199 LEU A CA 1
ATOM 1563 C C . LEU A 1 199 ? -6.414 8.146 29.126 1.00 91.25 199 LEU A C 1
ATOM 1565 O O . LEU A 1 199 ? -7.631 7.955 29.151 1.00 91.25 199 LEU A O 1
ATOM 1569 N N . PHE A 1 200 ? -5.868 9.266 29.608 1.00 93.25 200 PHE A N 1
ATOM 1570 C CA . PHE A 1 200 ? -6.659 10.298 30.287 1.00 93.25 200 PHE A CA 1
ATOM 1571 C C . PHE A 1 200 ? -7.371 11.253 29.327 1.00 93.25 200 PHE A C 1
ATOM 1573 O O . PHE A 1 200 ? -8.498 11.655 29.608 1.00 93.25 200 PHE A O 1
ATOM 1580 N N . ILE A 1 201 ? -6.731 11.620 28.215 1.00 90.56 201 ILE A N 1
ATOM 1581 C CA . ILE A 1 201 ? -7.252 12.631 27.280 1.00 90.56 201 ILE A CA 1
ATOM 1582 C C . ILE A 1 201 ? -8.229 12.016 26.271 1.00 90.56 201 ILE A C 1
ATOM 1584 O O . ILE A 1 201 ? -9.203 12.659 25.893 1.00 90.56 201 ILE A O 1
ATOM 1588 N N . GLN A 1 202 ? -7.996 10.770 25.861 1.00 90.75 202 GLN A N 1
ATOM 1589 C CA . GLN A 1 202 ? -8.755 10.101 24.807 1.00 90.75 202 GLN A CA 1
ATOM 1590 C C . GLN A 1 202 ? -9.524 8.895 25.346 1.00 90.75 202 GLN A C 1
ATOM 1592 O O . GLN A 1 202 ? -10.749 8.861 25.244 1.00 90.75 202 GLN A O 1
ATOM 1597 N N . ALA A 1 203 ? -8.847 7.915 25.950 1.00 91.62 203 ALA A N 1
ATOM 1598 C CA . ALA A 1 203 ? -9.461 6.615 26.213 1.00 91.62 203 ALA A CA 1
ATOM 1599 C C . ALA A 1 203 ? -10.594 6.670 27.247 1.00 91.62 203 ALA A C 1
ATOM 1601 O O . ALA A 1 203 ? -11.650 6.074 27.027 1.00 91.62 203 ALA A O 1
ATOM 1602 N N . ILE A 1 204 ? -10.411 7.390 28.361 1.00 94.19 204 ILE A N 1
ATOM 1603 C CA . ILE A 1 204 ? -11.450 7.542 29.392 1.00 94.19 204 ILE A CA 1
ATOM 1604 C C . ILE A 1 204 ? -12.658 8.338 28.860 1.00 94.19 204 ILE A C 1
ATOM 1606 O O . ILE A 1 204 ? -13.774 7.814 28.959 1.00 94.19 204 ILE A O 1
ATOM 1610 N N . PRO A 1 205 ? -12.495 9.544 28.269 1.00 94.06 205 PRO A N 1
ATOM 1611 C CA . PRO A 1 205 ? -13.620 10.288 27.698 1.00 94.06 205 PRO A CA 1
ATOM 1612 C C . PRO A 1 205 ? -14.366 9.506 26.614 1.00 94.06 205 PRO A C 1
ATOM 1614 O O . PRO A 1 205 ? -15.596 9.434 26.638 1.00 94.06 205 PRO A O 1
ATOM 1617 N N . LEU A 1 206 ? -13.631 8.851 25.713 1.00 91.94 206 LEU A N 1
ATOM 1618 C CA . LEU A 1 206 ? -14.212 8.048 24.644 1.00 91.94 206 LEU A CA 1
ATOM 1619 C C . LEU A 1 206 ? -14.973 6.837 25.191 1.00 91.94 206 LEU A C 1
ATOM 1621 O O . LEU A 1 206 ? -16.100 6.579 24.777 1.00 91.94 206 LEU A O 1
ATOM 1625 N N . SER A 1 207 ? -14.410 6.128 26.172 1.00 93.44 207 SER A N 1
ATOM 1626 C CA . SER A 1 207 ? -15.081 4.990 26.811 1.00 93.44 207 SER A CA 1
ATOM 1627 C C . SER A 1 207 ? -16.367 5.407 27.523 1.00 93.44 207 SER A C 1
ATOM 1629 O O . SER A 1 207 ? -17.341 4.660 27.511 1.00 93.44 207 SER A O 1
ATOM 1631 N N . LEU A 1 208 ? -16.411 6.597 28.128 1.00 93.88 208 LEU A N 1
ATOM 1632 C CA . LEU A 1 208 ? -17.639 7.131 28.725 1.00 93.88 208 LEU A CA 1
ATOM 1633 C C . LEU A 1 208 ? -18.696 7.444 27.663 1.00 93.88 208 LEU A C 1
ATOM 1635 O O . LEU A 1 208 ? -19.852 7.047 27.824 1.00 93.88 208 LEU A O 1
ATOM 1639 N N . LEU A 1 209 ? -18.300 8.106 26.574 1.00 92.75 209 LEU A N 1
ATOM 1640 C CA . LEU A 1 209 ? -19.187 8.428 25.458 1.00 92.75 209 LEU A CA 1
ATOM 1641 C C . LEU A 1 209 ? -19.769 7.156 24.825 1.00 92.75 209 LEU A C 1
ATOM 1643 O O . LEU A 1 209 ? -20.985 7.031 24.682 1.00 92.75 209 LEU A O 1
ATOM 1647 N N . LEU A 1 210 ? -18.915 6.184 24.505 1.00 91.06 210 LEU A N 1
ATOM 1648 C CA . LEU A 1 210 ? -19.328 4.914 23.911 1.00 91.06 210 LEU A CA 1
ATOM 1649 C C . LEU A 1 210 ? -20.175 4.081 24.874 1.00 91.06 210 LEU A C 1
ATOM 1651 O O . LEU A 1 210 ? -21.155 3.478 24.443 1.00 91.06 210 LEU A O 1
ATOM 1655 N N . ALA A 1 211 ? -19.867 4.079 26.176 1.00 91.00 211 ALA A N 1
ATOM 1656 C CA . ALA A 1 211 ? -20.710 3.421 27.174 1.00 91.00 211 ALA A CA 1
ATOM 1657 C C . ALA A 1 211 ? -22.107 4.050 27.227 1.00 91.00 211 ALA A C 1
ATOM 1659 O O . ALA A 1 211 ? -23.103 3.325 27.270 1.00 91.00 211 ALA A O 1
ATOM 1660 N N . TYR A 1 212 ? -22.189 5.382 27.185 1.00 91.12 212 TYR A N 1
ATOM 1661 C CA . TYR A 1 212 ? -23.458 6.100 27.163 1.00 91.12 212 TYR A CA 1
ATOM 1662 C C . TYR A 1 212 ? -24.273 5.757 25.911 1.00 91.12 212 TYR A C 1
ATOM 1664 O O . TYR A 1 212 ? -25.425 5.338 26.035 1.00 91.12 212 TYR A O 1
ATOM 1672 N N . ILE A 1 213 ? -23.668 5.856 24.722 1.00 89.62 213 ILE A N 1
ATOM 1673 C CA . ILE A 1 213 ? -24.307 5.507 23.444 1.00 89.62 213 ILE A CA 1
ATOM 1674 C C . ILE A 1 213 ? -24.769 4.047 23.463 1.00 89.62 213 ILE A C 1
ATOM 1676 O O . ILE A 1 213 ? -25.920 3.755 23.137 1.00 89.62 213 ILE A O 1
ATOM 1680 N N . PHE A 1 214 ? -23.907 3.125 23.893 1.00 88.12 214 PHE A N 1
ATOM 1681 C CA . PHE A 1 214 ? -24.228 1.707 23.916 1.00 88.12 214 PHE A CA 1
ATOM 1682 C C . PHE A 1 214 ? -25.422 1.416 24.826 1.00 88.12 214 PHE A C 1
ATOM 1684 O O . PHE A 1 214 ? -26.402 0.829 24.376 1.00 88.12 214 PHE A O 1
ATOM 1691 N N . HIS A 1 215 ? -25.384 1.853 26.088 1.00 87.62 215 HIS A N 1
ATOM 1692 C CA . HIS A 1 215 ? -26.435 1.522 27.054 1.00 87.62 215 HIS A CA 1
ATOM 1693 C C . HIS A 1 215 ? -27.740 2.296 26.837 1.00 87.62 215 HIS A C 1
ATOM 1695 O O . HIS A 1 215 ? -28.790 1.777 27.209 1.00 87.62 215 HIS A O 1
ATOM 1701 N N . ARG A 1 216 ? -27.707 3.495 26.234 1.00 86.12 216 ARG A N 1
ATOM 1702 C CA . ARG A 1 216 ? -28.915 4.304 25.978 1.00 86.12 216 ARG A CA 1
ATOM 1703 C C . ARG A 1 216 ? -29.546 4.068 24.612 1.00 86.12 216 ARG A C 1
ATOM 1705 O O . ARG A 1 216 ? -30.768 4.074 24.529 1.00 86.12 216 ARG A O 1
ATOM 1712 N N . LEU A 1 217 ? -28.742 3.902 23.563 1.00 85.94 217 LEU A N 1
ATOM 1713 C CA . LEU A 1 217 ? -29.226 3.890 22.178 1.00 85.94 217 LEU A CA 1
ATOM 1714 C C . LEU A 1 217 ? -29.159 2.501 21.544 1.00 85.94 217 LEU A C 1
ATOM 1716 O O . LEU A 1 217 ? -30.102 2.096 20.878 1.00 85.94 217 LEU A O 1
ATOM 1720 N N . ILE A 1 218 ? -28.065 1.762 21.748 1.00 85.69 218 ILE A N 1
ATOM 1721 C CA . ILE A 1 218 ? -27.795 0.533 20.978 1.00 85.69 218 ILE A CA 1
ATOM 1722 C C . ILE A 1 218 ? -28.354 -0.713 21.666 1.00 85.69 218 ILE A C 1
ATOM 1724 O O . ILE A 1 218 ? -28.905 -1.597 21.013 1.00 85.69 218 ILE A O 1
ATOM 1728 N N . LYS A 1 219 ? -28.222 -0.800 22.991 1.00 83.19 219 LYS A N 1
ATOM 1729 C CA . LYS A 1 219 ? -28.470 -2.019 23.766 1.00 83.19 219 LYS A CA 1
ATOM 1730 C C . LYS A 1 219 ? -29.876 -2.578 23.568 1.00 83.19 219 LYS A C 1
ATOM 1732 O O . LYS A 1 219 ? -30.022 -3.774 23.332 1.00 83.19 219 LYS A O 1
ATOM 1737 N N . VAL A 1 220 ? -30.900 -1.728 23.644 1.00 81.31 220 VAL A N 1
ATOM 1738 C CA . VAL A 1 220 ? -32.298 -2.163 23.518 1.00 81.31 220 VAL A CA 1
ATOM 1739 C C . VAL A 1 220 ? -32.601 -2.642 22.090 1.00 81.31 220 VAL A C 1
ATOM 1741 O O . VAL A 1 220 ? -32.993 -3.803 21.956 1.00 81.31 220 VAL A O 1
ATOM 1744 N N . PRO A 1 221 ? -32.353 -1.864 21.016 1.00 82.38 221 PRO A N 1
ATOM 1745 C CA . PRO A 1 221 ? -32.533 -2.355 19.647 1.00 82.38 221 PRO A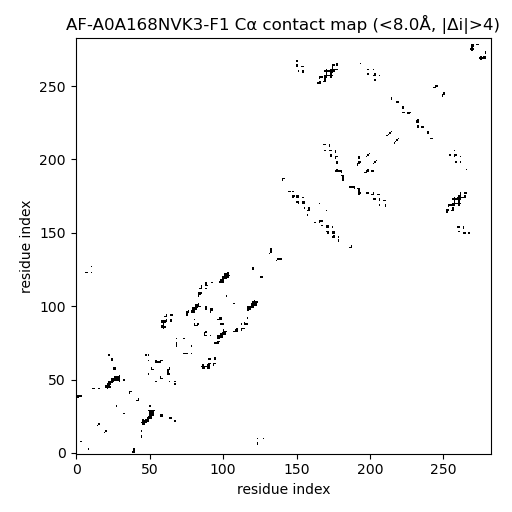 CA 1
ATOM 1746 C C . PRO A 1 221 ? -31.741 -3.627 19.341 1.00 82.38 221 PRO A C 1
ATOM 1748 O O . PRO A 1 221 ? -32.274 -4.536 18.708 1.00 82.38 221 PRO A O 1
ATOM 1751 N N . LEU A 1 222 ? -30.500 -3.733 19.828 1.00 81.75 222 LEU A N 1
ATOM 1752 C CA . LEU A 1 222 ? -29.658 -4.905 19.603 1.00 81.75 222 LEU A CA 1
ATOM 1753 C C . LEU A 1 222 ? -30.302 -6.168 20.179 1.00 81.75 222 LEU A C 1
ATOM 1755 O O . LEU A 1 222 ? -30.415 -7.163 19.476 1.00 81.75 222 LEU A O 1
ATOM 1759 N N . THR A 1 223 ? -30.792 -6.115 21.422 1.00 77.00 223 THR A N 1
ATOM 1760 C CA . THR A 1 223 ? -31.428 -7.276 22.075 1.00 77.00 223 THR A CA 1
ATOM 1761 C C . THR A 1 223 ? -32.664 -7.789 21.328 1.00 77.00 223 THR A C 1
ATOM 1763 O O . THR A 1 223 ? -32.895 -8.992 21.316 1.00 77.00 223 THR A O 1
ATOM 1766 N N . HIS A 1 224 ? -33.411 -6.907 20.656 1.00 78.62 224 HIS A N 1
ATOM 1767 C CA . HIS A 1 224 ? -34.608 -7.275 19.891 1.00 78.62 224 HIS A CA 1
ATOM 1768 C C . HIS A 1 224 ? -34.295 -7.863 18.506 1.00 78.62 224 HIS A C 1
ATOM 1770 O O . HIS A 1 224 ? -35.139 -8.548 17.939 1.00 78.62 224 HIS A O 1
ATOM 1776 N N . ASN A 1 225 ? -33.103 -7.602 17.962 1.00 82.19 225 ASN A N 1
ATOM 1777 C CA . ASN A 1 225 ? -32.698 -8.027 16.617 1.00 82.19 225 ASN A CA 1
ATOM 1778 C C . ASN A 1 225 ? -31.629 -9.136 16.631 1.00 82.19 225 ASN A C 1
ATOM 1780 O O . ASN A 1 225 ? -31.083 -9.479 15.583 1.00 82.19 225 ASN A O 1
ATOM 1784 N N . LEU A 1 226 ? -31.298 -9.692 17.803 1.00 79.25 226 LEU A N 1
ATOM 1785 C CA . LEU A 1 226 ? -30.350 -10.801 17.903 1.00 79.25 226 LEU A CA 1
ATOM 1786 C C . LEU A 1 226 ? -30.946 -12.075 17.279 1.00 79.25 226 LEU A C 1
ATOM 1788 O O . LEU A 1 226 ? -32.086 -12.430 17.587 1.00 79.25 226 LEU A O 1
ATOM 1792 N N . PRO A 1 227 ? -30.186 -12.807 16.444 1.00 77.69 227 PRO A N 1
ATOM 1793 C CA . PRO A 1 227 ? -30.648 -14.080 15.913 1.00 77.69 227 PRO A CA 1
ATOM 1794 C C . PRO A 1 227 ? -30.828 -15.099 17.054 1.00 77.69 227 PRO A C 1
ATOM 1796 O O . PRO A 1 227 ? -30.038 -15.103 18.002 1.00 77.69 227 PRO A O 1
ATOM 1799 N N . PRO A 1 228 ? -31.789 -16.035 16.954 1.00 73.56 228 PRO A N 1
ATOM 1800 C CA . PRO A 1 228 ? -32.059 -17.041 17.991 1.00 73.56 228 PRO A CA 1
ATOM 1801 C C . PRO A 1 228 ? -30.969 -18.130 18.105 1.00 73.56 228 PRO A C 1
ATOM 1803 O O . PRO A 1 228 ? -31.144 -19.142 18.788 1.00 73.56 228 PRO A O 1
ATOM 1806 N N . LEU A 1 229 ? -29.820 -17.938 17.448 1.00 72.25 229 LEU A N 1
ATOM 1807 C CA . LEU A 1 229 ? -28.650 -18.804 17.559 1.00 72.25 229 LEU A CA 1
ATOM 1808 C C . LEU A 1 229 ? -28.238 -18.936 19.032 1.00 72.25 229 LEU A C 1
ATOM 1810 O O . LEU A 1 229 ? -28.156 -17.952 19.761 1.00 72.25 229 LEU A O 1
ATOM 1814 N N . PHE A 1 230 ? -28.000 -20.168 19.489 1.00 74.06 230 PHE A N 1
ATOM 1815 C CA . PHE A 1 230 ? -27.562 -20.481 20.859 1.00 74.06 230 PHE A CA 1
ATOM 1816 C C . PHE A 1 230 ? -28.446 -19.928 22.003 1.00 74.06 230 PHE A C 1
ATOM 1818 O O . PHE A 1 230 ? -27.951 -19.747 23.125 1.00 74.06 230 PHE A O 1
ATOM 1825 N N . ASN A 1 231 ? -29.745 -19.690 21.760 1.00 69.88 231 ASN A N 1
ATOM 1826 C CA . ASN A 1 231 ? -30.671 -19.043 22.708 1.00 69.88 231 ASN A CA 1
ATOM 1827 C C . ASN A 1 231 ? -30.193 -17.641 23.157 1.00 69.88 231 ASN A C 1
ATOM 1829 O O . ASN A 1 231 ? -30.354 -17.265 24.326 1.00 69.88 231 ASN A O 1
ATOM 1833 N N . MET A 1 232 ? -29.523 -16.894 22.269 1.00 63.41 232 MET A N 1
ATOM 1834 C CA . MET A 1 232 ? -28.998 -15.557 22.574 1.00 63.41 232 MET A CA 1
ATOM 1835 C C . MET A 1 232 ? -30.106 -14.545 22.881 1.00 63.41 232 MET A C 1
ATOM 1837 O O . MET A 1 232 ? -29.925 -13.739 23.787 1.00 63.41 232 MET A O 1
ATOM 1841 N N . ASP A 1 233 ? -31.255 -14.662 22.220 1.00 67.00 233 ASP A N 1
ATOM 1842 C CA . ASP A 1 233 ? -32.499 -13.915 22.453 1.00 67.00 233 ASP A CA 1
ATOM 1843 C C . ASP A 1 233 ? -33.025 -14.048 23.898 1.00 67.00 233 ASP A C 1
ATOM 1845 O O . ASP A 1 233 ? -33.446 -13.080 24.532 1.00 67.00 233 ASP A O 1
ATOM 1849 N N . LYS A 1 234 ? -32.952 -15.253 24.476 1.00 63.84 234 LYS A N 1
ATOM 1850 C CA . LYS A 1 234 ? -33.392 -15.505 25.859 1.00 63.84 234 LYS A CA 1
ATOM 1851 C C . LYS A 1 234 ? -32.341 -15.087 26.882 1.00 63.84 234 LYS A C 1
ATOM 1853 O O . LYS A 1 234 ? -32.690 -14.577 27.947 1.00 63.84 234 LYS A O 1
ATOM 1858 N N . LYS A 1 235 ? -31.053 -15.274 26.570 1.00 63.12 235 LYS A N 1
ATOM 1859 C CA . LYS A 1 235 ? -29.936 -14.836 27.428 1.00 63.12 235 LYS A CA 1
ATOM 1860 C C . LYS A 1 235 ? -29.803 -13.312 27.466 1.00 63.12 235 LYS A C 1
ATOM 1862 O O . LYS A 1 235 ? -29.416 -12.769 28.501 1.00 63.12 235 LYS A O 1
ATOM 1867 N N . SER A 1 236 ? -30.149 -12.617 26.382 1.00 61.25 236 SER A N 1
ATOM 1868 C CA . SER A 1 236 ? -30.042 -11.161 26.282 1.00 61.25 236 SER A CA 1
ATOM 1869 C C . SER A 1 236 ? -31.032 -10.417 27.171 1.00 61.25 236 SER A C 1
ATOM 1871 O O . SER A 1 236 ? -30.706 -9.326 27.628 1.00 61.25 236 SER A O 1
ATOM 1873 N N . ASN A 1 237 ? -32.169 -11.020 27.530 1.00 56.09 237 ASN A N 1
ATOM 1874 C CA . ASN A 1 237 ? -33.108 -10.431 28.493 1.00 56.09 237 ASN A CA 1
ATOM 1875 C C . ASN A 1 237 ? -32.484 -10.219 29.886 1.00 56.09 237 ASN A C 1
ATOM 1877 O O . ASN A 1 237 ? -32.806 -9.244 30.557 1.00 56.09 237 ASN A O 1
ATOM 1881 N N . GLY A 1 238 ? -31.524 -11.059 30.297 1.00 56.72 238 GLY A N 1
ATOM 1882 C CA . GLY A 1 238 ? -30.750 -10.855 31.531 1.00 56.72 238 GLY A CA 1
ATOM 1883 C C . GLY A 1 238 ? -29.654 -9.785 31.418 1.00 56.72 238 GLY A C 1
ATOM 1884 O O . GLY A 1 238 ? -29.139 -9.316 32.431 1.00 56.72 238 GLY A O 1
ATOM 1885 N N . ILE A 1 239 ? -29.298 -9.383 30.192 1.00 58.12 239 ILE A N 1
ATOM 1886 C CA . ILE A 1 239 ? -28.295 -8.347 29.897 1.00 58.12 239 ILE A CA 1
ATOM 1887 C C . ILE A 1 239 ? -28.921 -6.947 29.979 1.00 58.12 239 ILE A C 1
ATOM 1889 O O . ILE A 1 239 ? -28.196 -5.974 30.202 1.00 58.12 239 ILE A O 1
ATOM 1893 N N . ILE A 1 240 ? -30.252 -6.829 29.896 1.00 57.81 240 ILE A N 1
ATOM 1894 C CA . ILE A 1 240 ? -31.038 -5.599 30.112 1.00 57.81 240 ILE A CA 1
ATOM 1895 C C . ILE A 1 240 ? -31.087 -5.245 31.614 1.00 57.81 240 ILE A C 1
ATOM 1897 O O . ILE A 1 240 ? -32.132 -5.016 32.202 1.00 57.81 240 ILE A O 1
ATOM 1901 N N . GLN A 1 241 ? -29.934 -5.225 32.278 1.00 62.72 241 GLN A N 1
ATOM 1902 C CA . GLN A 1 241 ? -29.778 -4.500 33.535 1.00 62.72 241 GLN A CA 1
ATOM 1903 C C . GLN A 1 241 ? -29.450 -3.041 33.234 1.00 62.72 241 GLN A C 1
ATOM 1905 O O . GLN A 1 241 ? -28.678 -2.757 32.311 1.00 62.72 241 GLN A O 1
ATOM 1910 N N . ASP A 1 242 ? -30.000 -2.123 34.021 1.00 64.88 242 ASP A N 1
ATOM 1911 C CA . ASP A 1 242 ? -29.683 -0.707 33.893 1.00 64.88 242 ASP A CA 1
ATOM 1912 C C . ASP A 1 242 ? -28.209 -0.467 34.208 1.00 64.88 242 ASP A C 1
ATOM 1914 O O . ASP A 1 242 ? -27.710 -0.755 35.299 1.00 64.88 242 ASP A O 1
ATOM 1918 N N . TRP A 1 243 ? -27.490 0.074 33.230 1.00 75.19 243 TRP A N 1
ATOM 1919 C CA . TRP A 1 243 ? -26.165 0.608 33.481 1.00 75.19 243 TRP A CA 1
ATOM 1920 C C . TRP A 1 243 ? -26.320 1.977 34.127 1.00 75.19 243 TRP A C 1
ATOM 1922 O O . TRP A 1 243 ? -26.816 2.917 33.505 1.00 75.19 243 TRP A O 1
ATOM 1932 N N . ASN A 1 244 ? -25.918 2.073 35.392 1.00 75.06 244 ASN A N 1
ATOM 1933 C CA . ASN A 1 244 ? -26.054 3.292 36.169 1.00 75.06 244 ASN A CA 1
ATOM 1934 C C . ASN A 1 244 ? -24.730 3.651 36.855 1.00 75.06 244 ASN A C 1
ATOM 1936 O O . ASN A 1 244 ? -24.165 2.857 37.607 1.00 75.06 244 ASN A O 1
ATOM 1940 N N . LEU A 1 245 ? -24.257 4.870 36.598 1.00 82.12 245 LEU A N 1
ATOM 1941 C CA . LEU A 1 245 ? -23.115 5.492 37.264 1.00 82.12 245 LEU A CA 1
ATOM 1942 C C . LEU A 1 245 ? -23.604 6.534 38.286 1.00 82.12 245 LEU A C 1
ATOM 1944 O O . LEU A 1 245 ? -23.208 7.695 38.256 1.00 82.12 245 LEU A O 1
ATOM 1948 N N . SER A 1 246 ? -24.508 6.145 39.185 1.00 83.81 246 SER A N 1
ATOM 1949 C CA . SER A 1 246 ? -25.094 7.062 40.176 1.00 83.81 246 SER A CA 1
ATOM 1950 C C . SER A 1 246 ? -24.227 7.254 41.419 1.00 83.81 246 SER A C 1
ATOM 1952 O O . SER A 1 246 ? -24.353 8.259 42.111 1.00 83.81 246 SER A O 1
ATOM 1954 N N . THR A 1 247 ? -23.340 6.302 41.724 1.00 89.88 247 THR A N 1
ATOM 1955 C CA . THR A 1 247 ? -22.505 6.340 42.933 1.00 89.88 247 THR A CA 1
ATOM 1956 C C . THR A 1 247 ? -21.038 6.585 42.599 1.00 89.88 247 THR A C 1
ATOM 1958 O O . THR A 1 247 ? -20.523 6.097 41.590 1.00 89.88 247 THR A O 1
ATOM 1961 N N . VAL A 1 248 ? -20.317 7.263 43.497 1.00 89.75 248 VAL A N 1
ATOM 1962 C CA . VAL A 1 248 ? -18.856 7.443 43.383 1.00 89.75 248 VAL A CA 1
ATOM 1963 C C . VAL A 1 248 ? -18.150 6.091 43.235 1.00 89.75 248 VAL A C 1
ATOM 1965 O O . VAL A 1 248 ? -17.252 5.932 42.414 1.00 89.75 248 VAL A O 1
ATOM 1968 N N . ARG A 1 249 ? -18.624 5.066 43.953 1.00 88.94 249 ARG A N 1
ATOM 1969 C CA . ARG A 1 249 ? -18.105 3.700 43.840 1.00 88.94 249 ARG A CA 1
ATOM 1970 C C . ARG A 1 249 ? -18.265 3.124 42.429 1.00 88.94 249 ARG A C 1
ATOM 1972 O O . ARG A 1 249 ? -17.319 2.524 41.927 1.00 88.94 249 ARG A O 1
ATOM 1979 N N . SER A 1 250 ? -19.422 3.294 41.783 1.00 86.94 250 SER A N 1
ATOM 1980 C CA . SER A 1 250 ? -19.632 2.822 40.404 1.00 86.94 250 SER A CA 1
ATOM 1981 C C . SER A 1 250 ? -18.743 3.547 39.393 1.00 86.94 250 SER A C 1
ATOM 1983 O O . SER A 1 250 ? -18.220 2.899 38.489 1.00 86.94 250 SER A O 1
ATOM 1985 N N . TRP A 1 251 ? -18.498 4.848 39.590 1.00 92.00 251 TRP A N 1
ATOM 1986 C CA . TRP A 1 251 ? -17.546 5.616 38.782 1.00 92.00 251 TRP A CA 1
ATOM 1987 C C . TRP A 1 251 ? -16.121 5.091 38.925 1.00 92.00 251 TRP A C 1
ATOM 1989 O O . TRP A 1 251 ? -15.475 4.810 37.919 1.00 92.00 251 TRP A O 1
ATOM 1999 N N . ILE A 1 252 ? -15.658 4.880 40.162 1.00 91.62 252 ILE A N 1
ATOM 2000 C CA . ILE A 1 252 ? -14.322 4.330 40.430 1.00 91.62 252 ILE A CA 1
ATOM 2001 C C . ILE A 1 252 ? -14.177 2.951 39.782 1.00 91.62 252 ILE A C 1
ATOM 2003 O O . ILE A 1 252 ? -13.208 2.712 39.068 1.00 91.62 252 ILE A O 1
ATOM 2007 N N . ILE A 1 253 ? -15.153 2.055 39.972 1.00 89.94 253 ILE A N 1
ATOM 2008 C CA . ILE A 1 253 ? -15.125 0.715 39.368 1.00 89.94 253 ILE A CA 1
ATOM 2009 C C . ILE A 1 253 ? -15.060 0.811 37.841 1.00 89.94 253 ILE A C 1
ATOM 2011 O O . ILE A 1 253 ? -14.289 0.079 37.221 1.00 89.94 253 ILE A O 1
ATOM 2015 N N . PHE A 1 254 ? -15.845 1.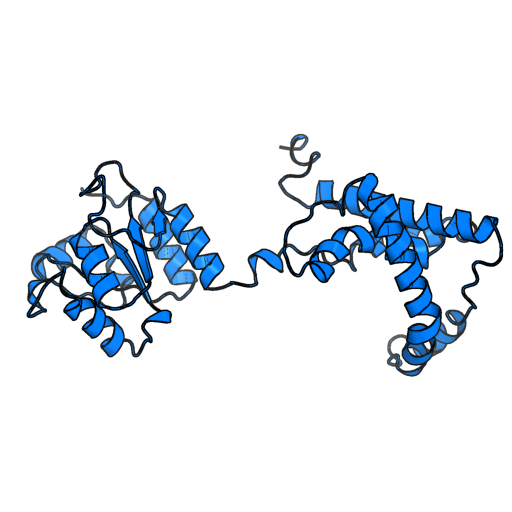698 37.225 1.00 92.12 254 PHE A N 1
ATOM 2016 C CA . PHE A 1 254 ? -15.841 1.878 35.776 1.00 92.12 254 PHE A CA 1
ATOM 2017 C C . PHE A 1 254 ? -14.490 2.387 35.266 1.00 92.12 254 PHE A C 1
ATOM 2019 O O . PHE A 1 254 ? -13.905 1.740 34.402 1.00 92.12 254 PHE A O 1
ATOM 2026 N N . ILE A 1 255 ? -13.964 3.476 35.834 1.00 93.06 255 ILE A N 1
ATOM 2027 C CA . ILE A 1 255 ? -12.693 4.083 35.409 1.00 93.06 255 ILE A CA 1
ATOM 2028 C C . ILE A 1 255 ? -11.534 3.103 35.599 1.00 93.06 255 ILE A C 1
ATOM 2030 O O . ILE A 1 255 ? -10.768 2.881 34.667 1.00 93.06 255 ILE A O 1
ATOM 2034 N N . VAL A 1 256 ? -11.440 2.444 36.758 1.00 92.06 256 VAL A N 1
ATOM 2035 C CA . VAL A 1 256 ? -10.400 1.430 37.006 1.00 92.06 256 VAL A CA 1
ATOM 2036 C C . VAL A 1 256 ? -10.504 0.286 35.997 1.00 92.06 256 VAL A C 1
ATOM 2038 O O . VAL A 1 256 ? -9.489 -0.195 35.505 1.00 92.06 256 VAL A O 1
ATOM 2041 N N . SER A 1 257 ? -11.719 -0.123 35.628 1.00 91.25 257 SER A N 1
ATOM 2042 C CA . SER A 1 257 ? -11.919 -1.162 34.611 1.00 91.25 257 SER A CA 1
ATOM 2043 C C . SER A 1 257 ? -11.484 -0.714 33.214 1.00 91.25 257 SER A C 1
ATOM 2045 O O . SER A 1 257 ? -10.895 -1.515 32.496 1.00 91.25 257 SER A O 1
ATOM 2047 N N . VAL A 1 258 ? -11.724 0.551 32.847 1.00 92.75 258 VAL A N 1
ATOM 2048 C CA . VAL A 1 258 ? -11.213 1.147 31.599 1.00 92.75 258 VAL A CA 1
ATOM 2049 C C . VAL A 1 258 ? -9.689 1.138 31.591 1.00 92.75 258 VAL A C 1
ATOM 2051 O O . VAL A 1 258 ? -9.094 0.698 30.614 1.00 92.75 258 VAL A O 1
ATOM 2054 N N . MET A 1 259 ? -9.048 1.535 32.693 1.00 93.00 259 MET A N 1
ATOM 2055 C CA . MET A 1 259 ? -7.586 1.504 32.808 1.00 93.00 259 MET A CA 1
ATOM 2056 C C . MET A 1 259 ? -7.032 0.080 32.682 1.00 93.00 259 MET A C 1
ATOM 2058 O O . MET A 1 259 ? -6.049 -0.131 31.979 1.00 93.00 259 MET A O 1
ATOM 2062 N N . ILE A 1 260 ? -7.668 -0.906 33.326 1.00 89.81 260 ILE A N 1
ATOM 2063 C CA . ILE A 1 260 ? -7.274 -2.318 33.208 1.00 89.81 260 ILE A CA 1
ATOM 2064 C C . ILE A 1 260 ? -7.396 -2.790 31.755 1.00 89.81 260 ILE A C 1
ATOM 2066 O O . ILE A 1 260 ? -6.459 -3.393 31.240 1.00 89.81 260 ILE A O 1
ATOM 2070 N N . GLY A 1 261 ? -8.518 -2.495 31.091 1.00 89.62 261 GLY A N 1
ATOM 2071 C CA . GLY A 1 261 ? -8.716 -2.818 29.677 1.00 89.62 261 GLY A CA 1
ATOM 2072 C C . GLY A 1 261 ? -7.641 -2.185 28.790 1.00 89.62 261 GLY A C 1
ATOM 2073 O O . GLY A 1 261 ? -7.006 -2.881 28.004 1.00 89.62 261 GLY A O 1
ATOM 2074 N N . PHE A 1 262 ? -7.369 -0.897 28.989 1.00 90.94 262 PHE A N 1
ATOM 2075 C CA . PHE A 1 262 ? -6.366 -0.140 28.241 1.00 90.94 262 PHE A CA 1
ATOM 2076 C C . PHE A 1 262 ? -4.968 -0.751 28.365 1.00 90.94 262 PHE A C 1
ATOM 2078 O O . PHE A 1 262 ? -4.339 -1.079 27.363 1.00 90.94 262 PHE A O 1
ATOM 2085 N N . TYR A 1 263 ? -4.490 -0.975 29.591 1.00 89.62 263 TYR A N 1
ATOM 2086 C CA . TYR A 1 263 ? -3.163 -1.558 29.789 1.00 89.62 263 TYR A CA 1
ATOM 2087 C C . TYR A 1 263 ? -3.089 -3.018 29.344 1.00 89.62 263 TYR A C 1
ATOM 2089 O O . TYR A 1 263 ? -2.022 -3.455 28.926 1.00 89.62 263 TYR A O 1
ATOM 2097 N N . SER A 1 264 ? -4.196 -3.767 29.394 1.00 87.06 264 SER A N 1
ATOM 2098 C CA . SER A 1 264 ? -4.224 -5.124 28.840 1.00 87.06 264 SER A CA 1
ATOM 2099 C C . SER A 1 264 ? -4.008 -5.130 27.327 1.00 87.06 264 SER A C 1
ATOM 2101 O O . SER A 1 264 ? -3.263 -5.972 26.838 1.00 87.06 264 SER A O 1
ATOM 2103 N N . HIS A 1 265 ? -4.581 -4.161 26.608 1.00 86.75 265 HIS A N 1
ATOM 2104 C CA . HIS A 1 265 ? -4.367 -3.989 25.175 1.00 86.75 265 HIS A CA 1
ATOM 2105 C C . HIS A 1 265 ? -2.913 -3.603 24.874 1.00 86.75 265 HIS A C 1
ATOM 2107 O O . HIS A 1 265 ? -2.228 -4.334 24.170 1.00 86.75 265 HIS A O 1
ATOM 2113 N N . VAL A 1 266 ? -2.398 -2.542 25.509 1.00 84.38 266 VAL A N 1
ATOM 2114 C CA . VAL A 1 266 ? -1.008 -2.083 25.303 1.00 84.38 266 VAL A CA 1
ATOM 2115 C C . VAL A 1 266 ? 0.012 -3.190 25.603 1.00 84.38 266 VAL A C 1
ATOM 2117 O O . VAL A 1 266 ? 1.033 -3.308 24.928 1.00 84.38 266 VAL A O 1
ATOM 2120 N N . LEU A 1 267 ? -0.255 -4.020 26.616 1.00 83.88 267 LEU A N 1
ATOM 2121 C CA . LEU A 1 267 ? 0.591 -5.161 26.947 1.00 83.88 267 LEU A CA 1
ATOM 2122 C C . LEU A 1 267 ? 0.562 -6.236 25.852 1.00 83.88 267 LEU A C 1
ATOM 2124 O O . LEU A 1 267 ? 1.621 -6.737 25.485 1.00 83.88 267 LEU A O 1
ATOM 2128 N N . LEU A 1 268 ? -0.622 -6.591 25.347 1.00 78.56 268 LEU A N 1
ATOM 2129 C CA . LEU A 1 268 ? -0.788 -7.606 24.303 1.00 78.56 268 LEU A CA 1
ATOM 2130 C C . LEU A 1 268 ? -0.159 -7.176 22.979 1.00 78.56 268 LEU A C 1
ATOM 2132 O O . LEU A 1 268 ? 0.554 -7.976 22.378 1.00 78.56 268 LEU A O 1
ATOM 2136 N N . ASP A 1 269 ? -0.309 -5.910 22.599 1.00 74.81 269 ASP A N 1
ATOM 2137 C CA . ASP A 1 269 ? 0.358 -5.339 21.427 1.00 74.81 269 ASP A CA 1
ATOM 2138 C C . ASP A 1 269 ? 1.886 -5.444 21.518 1.00 74.81 269 ASP A C 1
ATOM 2140 O O . ASP A 1 269 ? 2.578 -5.722 20.535 1.00 74.81 269 ASP A O 1
ATOM 2144 N N . GLY A 1 270 ? 2.431 -5.313 22.730 1.00 70.75 270 GLY A N 1
ATOM 2145 C CA . GLY A 1 270 ? 3.851 -5.534 22.998 1.00 70.75 270 GLY A CA 1
ATOM 2146 C C . GLY A 1 270 ? 4.342 -6.959 22.701 1.00 70.75 270 GLY A C 1
ATOM 2147 O O . GLY A 1 270 ? 5.546 -7.138 22.498 1.00 70.75 270 GLY A O 1
ATOM 2148 N N . PHE A 1 271 ? 3.446 -7.953 22.665 1.00 70.19 271 PHE A N 1
ATOM 2149 C CA . PHE A 1 271 ? 3.746 -9.343 22.302 1.00 70.19 271 PHE A CA 1
ATOM 2150 C C . PHE A 1 271 ? 3.457 -9.668 20.830 1.00 70.19 271 PHE A C 1
ATOM 2152 O O . PHE A 1 271 ? 4.102 -10.560 20.279 1.00 70.19 271 PHE A O 1
ATOM 2159 N N . THR A 1 272 ? 2.490 -9.000 20.198 1.00 61.69 272 THR A N 1
ATOM 2160 C CA . THR A 1 272 ? 2.021 -9.333 18.842 1.00 61.69 272 THR A CA 1
ATOM 2161 C C . THR A 1 272 ? 2.801 -8.616 17.740 1.00 61.69 272 THR A C 1
ATOM 2163 O O . THR A 1 272 ? 2.976 -9.182 16.659 1.00 61.69 272 THR A O 1
ATOM 2166 N N . HIS A 1 273 ? 3.338 -7.419 17.993 1.00 58.59 273 HIS A N 1
ATOM 2167 C CA . HIS A 1 273 ? 4.088 -6.665 16.986 1.00 58.59 273 HIS A CA 1
ATOM 2168 C C . HIS A 1 273 ? 5.596 -6.971 17.024 1.00 58.59 273 HIS A C 1
ATOM 2170 O O . HIS A 1 273 ? 6.243 -6.931 18.071 1.00 58.59 273 HIS A O 1
ATOM 2176 N N . LYS A 1 274 ? 6.203 -7.213 15.848 1.00 48.25 274 LYS A N 1
ATOM 2177 C CA . LYS A 1 274 ? 7.645 -7.524 15.697 1.00 48.25 274 LYS A CA 1
ATOM 2178 C C . LYS A 1 274 ? 8.584 -6.432 16.245 1.00 48.25 274 LYS A C 1
ATOM 2180 O O . LYS A 1 274 ? 9.736 -6.736 16.544 1.00 48.25 274 LYS A O 1
ATOM 2185 N N . SER A 1 275 ? 8.108 -5.197 16.413 1.00 45.19 275 SER A N 1
ATOM 2186 C CA . SER A 1 275 ? 8.836 -4.058 17.000 1.00 45.19 275 SER A CA 1
ATOM 2187 C C . SER A 1 275 ? 8.613 -3.860 18.510 1.00 45.19 275 SER A C 1
ATOM 2189 O O . SER A 1 275 ? 9.204 -2.946 19.088 1.00 45.19 275 SER A O 1
ATOM 2191 N N . GLY A 1 276 ? 7.777 -4.682 19.155 1.00 38.53 276 GLY A N 1
ATOM 2192 C CA . GLY A 1 276 ? 7.441 -4.567 20.573 1.00 38.53 276 GLY A CA 1
ATOM 2193 C C . GLY A 1 276 ? 8.637 -4.807 21.499 1.00 38.53 276 GLY A C 1
ATOM 2194 O O . GLY A 1 276 ? 9.519 -5.614 21.220 1.00 38.53 276 GLY A O 1
ATOM 2195 N N . TYR A 1 277 ? 8.670 -4.121 22.645 1.00 42.12 277 TYR A N 1
ATOM 2196 C CA . TYR A 1 277 ? 9.781 -4.159 23.614 1.00 42.12 277 TYR A CA 1
ATOM 2197 C C . TYR A 1 277 ? 10.158 -5.585 24.078 1.00 42.12 277 TYR A C 1
ATOM 2199 O O . TYR A 1 277 ? 11.293 -5.829 24.483 1.00 42.12 277 TYR A O 1
ATOM 2207 N N . VAL A 1 278 ? 9.217 -6.533 23.998 1.00 41.88 278 VAL A N 1
ATOM 2208 C CA . VAL A 1 278 ? 9.391 -7.929 24.427 1.00 41.88 278 VAL A CA 1
ATOM 2209 C C . VAL A 1 278 ? 9.955 -8.826 23.317 1.00 41.88 278 VAL A C 1
ATOM 2211 O O . VAL A 1 278 ? 10.659 -9.788 23.624 1.00 41.88 278 VAL A O 1
ATOM 2214 N N . SER A 1 279 ? 9.756 -8.498 22.033 1.00 34.22 279 SER A N 1
ATOM 2215 C CA . SER A 1 279 ? 10.314 -9.290 20.922 1.00 34.22 279 SER A CA 1
ATOM 2216 C C . SER A 1 279 ? 11.848 -9.257 20.885 1.00 34.22 279 SER A C 1
ATOM 2218 O O . SER A 1 279 ? 12.470 -10.178 20.365 1.00 34.22 279 SER A O 1
ATOM 2220 N N . ARG A 1 280 ? 12.468 -8.244 21.509 1.00 36.81 280 ARG A N 1
ATOM 2221 C CA . ARG A 1 280 ? 13.927 -8.132 21.684 1.00 36.81 280 ARG A CA 1
ATOM 2222 C C . ARG A 1 280 ? 14.525 -9.048 22.753 1.00 36.81 280 ARG A C 1
ATOM 2224 O O . ARG A 1 280 ? 15.741 -9.179 22.786 1.00 36.81 280 ARG A O 1
ATOM 2231 N N . PHE A 1 281 ? 13.719 -9.637 23.637 1.00 42.03 281 PHE A N 1
ATOM 2232 C CA . PHE A 1 281 ? 14.218 -10.523 24.699 1.00 42.03 281 PHE A CA 1
ATOM 2233 C C . PHE A 1 281 ? 14.162 -12.013 24.334 1.00 42.03 281 PHE A C 1
ATOM 2235 O O . PHE A 1 281 ? 14.761 -12.824 25.035 1.00 42.03 281 PHE A O 1
ATOM 2242 N N . PHE A 1 282 ? 13.455 -12.371 23.258 1.00 39.00 282 PHE A N 1
ATOM 2243 C CA . PHE A 1 282 ? 13.227 -13.760 22.840 1.00 39.00 282 PHE A CA 1
ATOM 2244 C C . PHE A 1 282 ? 13.802 -14.106 21.453 1.00 39.00 282 PHE A C 1
ATOM 2246 O O . PHE A 1 282 ? 13.441 -15.141 20.891 1.00 39.00 282 PHE A O 1
ATOM 2253 N N . LEU A 1 283 ? 14.713 -13.283 20.922 1.00 33.97 283 LEU A N 1
ATOM 2254 C CA . LEU A 1 283 ? 15.531 -13.587 19.741 1.00 33.97 283 LEU A CA 1
ATOM 2255 C C . LEU A 1 283 ? 17.018 -13.437 20.062 1.00 33.97 283 LEU A C 1
ATOM 2257 O O . LEU A 1 283 ? 17.392 -12.357 20.570 1.00 33.97 283 LEU A O 1
#

Secondary structure (DSSP, 8-state):
--PPPHHHHHHHHHHHHTT---EEE-SS-HHHHHHHHHHHT-GGG-SEEE-GGGSSS-TTSTHHHHHHHHHHT--GGG-EEEESSHHHHHHHHHTT-EEEEE--SS--S-SS-SS--SEEESSHHHHHHHHHHHH-TTHHHHTTS--TTTHHHHHHHHHHH-TTT--HHHHHHHHHGGGHHHHHHSSS--SSTTSHHHIIIIIHHHHHHHHHHIIIIIHHHHHHH--SGGGHHHHHTTT-------SHHHHHHHHHHHHHHHHHHHHHHHHHSTTSTTTTT--

Foldseek 3Di:
DDEDDVQVVVLLVVCVVVVHAAEAAEQAAPVVVVVVCVVHVPPVSHPYYHYNVNDPDHFVALRSVVVVCVVVVHDQASDEFEDQALRRQSNNVNSVHQYEHEQQDPPRVDPDHPDDGPYYDNHSVVVVVVVCCVVCVPCVLPVPLPPLQVLLVVLVVVCVVPVPQADSLLLSLLLNFLSVCCVVVVDSDHDPSLHPVCLVPTSQVVSVVVVCCCQPPPLVVCLVPDDCPPPSNVVSVVVNDRDDPPDPSSVVSSSVSSVNNNVSNSVVCLVPDCPHPCVVVVD

Mean predicted aligned error: 16.2 Å

pLDDT: mean 81.43, std 15.78, range [33.97, 97.0]